Protein AF-A0A957JEK6-F1 (afdb_monomer)

Foldseek 3Di:
DDDDDDDDDDDDDDDDDDDDPDDPPPVVVCVVVVWDDQPPDTDDPPPPDDPPPADAQAFPVCLVVDAQPVPRHHDWDWDAPDDDVRHGQWTWTADPPPRDIFTRHRSRTRRDDPDPVCVVLLVVLVVQLVVCVVVVNQDADPPRCLQCPLPDPDPPSVVVSVVLSVVCVVVVDQLDEEEEAEQCKLVSSQLVSVSNNYNYDYDHSHCDCRIGPVNVSVHD

Radius of gyration: 22.38 Å; Cα contacts (8 Å, |Δi|>4): 295; chains: 1; bounding box: 68×55×61 Å

Sequence (220 aa):
MTISITSSLSAPYAQNTIGLRENGWMIDKAARAGYLYAGNRPVNLTGTGRSRRKFCPMRESLLSFLQCPSCRRPDLTMTATEQRADQVWQGNLRCPHCQAHYPIENGIPLLYVDDENWQPKAVEAAGWVTLHQQKGIYDPNENSIDFAIPYVAEAPWDSISPAFDHALELLDLTGAERVLDLGAGRTWAAKQFALRGCEAVALDIVPDLNVGLGRGYAMM

pLDDT: mean 76.19, std 25.87, range [23.39, 98.06]

Secondary structure (DSSP, 8-state):
---------------------SSTHHHHHHHHTT----TTS---TT-TTS-------B-GGGGGG---TTT--S--EEEEEEEETTEEEEEEEE-TTT--EEEEETTEE-----STTTHHHHHHHHHHHHHHHHTT-SSPPSS-GGGTTTS-SSTTHHHHHHHHHHHHHHHT--S--EEEEET-TT-HHHHHHHHTT-EEEEE-S---SSSGGGGGG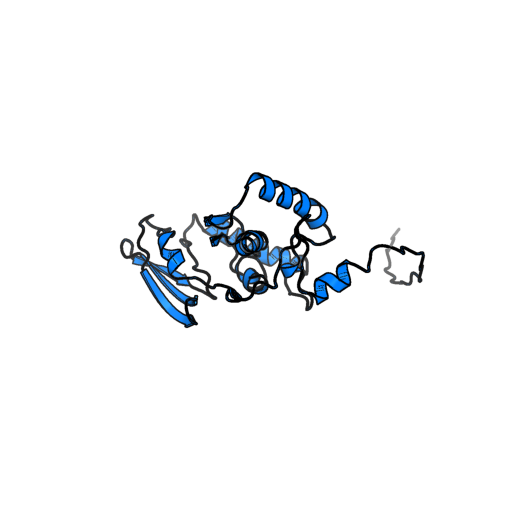GT-

Structure (mmCIF, N/CA/C/O backbone):
data_AF-A0A957JEK6-F1
#
_entry.id   AF-A0A957JEK6-F1
#
loop_
_atom_site.group_PDB
_atom_site.id
_atom_site.type_symbol
_atom_site.label_atom_id
_atom_site.label_alt_id
_atom_site.label_comp_id
_atom_site.label_asym_id
_atom_site.label_entity_id
_atom_site.label_seq_id
_atom_site.pdbx_PDB_ins_code
_atom_site.Cartn_x
_atom_site.Cartn_y
_atom_site.Cartn_z
_atom_site.occupancy
_atom_site.B_iso_or_equiv
_atom_site.auth_seq_id
_atom_site.auth_comp_id
_atom_site.auth_asym_id
_atom_site.auth_atom_id
_atom_site.pdbx_PDB_model_num
ATOM 1 N N . MET A 1 1 ? 50.014 34.735 -4.949 1.00 39.28 1 MET A N 1
ATOM 2 C CA . MET A 1 1 ? 49.891 34.201 -6.319 1.00 39.28 1 MET A CA 1
ATOM 3 C C . MET A 1 1 ? 48.534 33.525 -6.376 1.00 39.28 1 MET A C 1
ATOM 5 O O . MET A 1 1 ? 48.352 32.478 -5.773 1.00 39.28 1 MET A O 1
ATOM 9 N N . THR A 1 2 ? 47.552 34.243 -6.908 1.00 28.25 2 THR A N 1
ATOM 10 C CA . THR A 1 2 ? 46.124 33.912 -6.847 1.00 28.25 2 THR A CA 1
ATOM 11 C C . THR A 1 2 ? 45.754 33.230 -8.155 1.00 28.25 2 THR A C 1
ATOM 13 O O . THR A 1 2 ? 46.050 33.786 -9.210 1.00 28.25 2 THR A O 1
ATOM 16 N N . ILE A 1 3 ? 45.143 32.047 -8.105 1.00 28.14 3 ILE A N 1
ATOM 17 C CA . ILE A 1 3 ? 44.594 31.392 -9.297 1.00 28.14 3 ILE A CA 1
ATOM 18 C C . ILE A 1 3 ? 43.083 31.290 -9.109 1.00 28.14 3 ILE A C 1
ATOM 20 O O . ILE A 1 3 ? 42.588 30.525 -8.286 1.00 28.14 3 ILE A O 1
ATOM 24 N N . SER A 1 4 ? 42.383 32.130 -9.865 1.00 23.39 4 SER A N 1
ATOM 25 C CA . SER A 1 4 ? 40.940 32.112 -10.076 1.00 23.39 4 SER A CA 1
ATOM 26 C C . SER A 1 4 ? 40.589 31.013 -11.079 1.00 23.39 4 SER A C 1
ATOM 28 O O . SER A 1 4 ? 41.267 30.882 -12.096 1.00 23.39 4 SER A O 1
ATOM 30 N N . ILE A 1 5 ? 39.513 30.264 -10.836 1.00 28.34 5 ILE A N 1
ATOM 31 C CA . ILE A 1 5 ? 38.921 29.367 -11.836 1.00 28.34 5 ILE A CA 1
ATOM 32 C C . ILE A 1 5 ? 37.644 30.039 -12.336 1.00 28.34 5 ILE A C 1
ATOM 34 O O . ILE A 1 5 ? 36.682 30.203 -11.588 1.00 28.34 5 ILE A O 1
ATOM 38 N N . THR A 1 6 ? 37.662 30.475 -13.592 1.00 28.20 6 THR A N 1
ATOM 39 C CA . THR A 1 6 ? 36.509 31.019 -14.309 1.00 28.20 6 THR A CA 1
ATOM 40 C C . THR A 1 6 ? 35.742 29.901 -15.009 1.00 28.20 6 THR A C 1
ATOM 42 O O . THR A 1 6 ? 36.313 29.048 -15.685 1.00 28.20 6 THR A O 1
ATOM 45 N N . SER A 1 7 ? 34.421 29.933 -14.858 1.00 33.19 7 SER A N 1
ATOM 46 C CA . SER A 1 7 ? 33.452 29.150 -15.619 1.00 33.19 7 SER A CA 1
ATOM 47 C C . SER A 1 7 ? 33.408 29.593 -17.083 1.00 33.19 7 SER A C 1
ATOM 49 O O . SER A 1 7 ? 33.356 30.794 -17.350 1.00 33.19 7 SER A O 1
ATOM 51 N N . SER A 1 8 ? 33.285 28.654 -18.021 1.00 28.14 8 SER A N 1
ATOM 52 C CA . SER A 1 8 ? 32.630 28.938 -19.303 1.00 28.14 8 SER A CA 1
ATOM 53 C C . SER A 1 8 ? 31.967 27.683 -19.868 1.00 28.14 8 SER A C 1
ATOM 55 O O . SER A 1 8 ? 32.588 26.639 -20.043 1.00 28.14 8 SER A O 1
ATOM 57 N N . LEU A 1 9 ? 30.661 27.812 -20.095 1.00 31.19 9 LEU A N 1
ATOM 58 C CA . LEU A 1 9 ? 29.822 26.933 -20.896 1.00 31.19 9 LEU A CA 1
ATOM 59 C C . LEU A 1 9 ? 30.261 26.999 -22.363 1.00 31.19 9 LEU A C 1
ATOM 61 O O . LEU A 1 9 ? 30.423 28.091 -22.901 1.00 31.19 9 LEU A O 1
ATOM 65 N N . SER A 1 10 ? 30.357 25.849 -23.026 1.00 29.80 10 SER A N 1
ATOM 66 C CA . SER A 1 10 ? 29.989 25.709 -24.442 1.00 29.80 10 SER A CA 1
ATOM 67 C C . SER A 1 10 ? 29.878 24.229 -24.826 1.00 29.80 10 SER A C 1
ATOM 69 O O . SER A 1 10 ? 30.861 23.500 -24.892 1.00 29.80 10 SER A O 1
ATOM 71 N N . ALA A 1 11 ? 28.646 23.787 -25.083 1.00 29.98 11 ALA A N 1
ATOM 72 C CA . ALA A 1 11 ? 28.371 22.742 -26.071 1.00 29.98 11 ALA A CA 1
ATOM 73 C C . ALA A 1 11 ? 28.543 23.384 -27.471 1.00 29.98 11 ALA A C 1
ATOM 75 O O . ALA A 1 11 ? 28.345 24.599 -27.576 1.00 29.98 11 ALA A O 1
ATOM 76 N N . PRO A 1 12 ? 28.912 22.647 -28.539 1.00 31.50 12 PRO A N 1
ATOM 77 C CA . PRO A 1 12 ? 28.051 21.589 -29.078 1.00 31.50 12 PRO A CA 1
ATOM 78 C C . PRO A 1 12 ? 28.830 20.354 -29.566 1.00 31.50 12 PRO A C 1
ATOM 80 O O . PRO A 1 12 ? 29.866 20.488 -30.213 1.00 31.50 12 PRO A O 1
ATOM 83 N N . TYR A 1 13 ? 28.314 19.141 -29.333 1.00 25.17 13 TYR A N 1
ATOM 84 C CA . TYR A 1 13 ? 28.805 17.970 -30.066 1.00 25.17 13 TYR A CA 1
ATOM 85 C C . TYR A 1 13 ? 27.779 17.488 -31.079 1.00 25.17 13 TYR A C 1
ATOM 87 O O . TYR A 1 13 ? 26.592 17.330 -30.795 1.00 25.17 13 TYR A O 1
ATOM 95 N N . ALA A 1 14 ? 28.299 17.353 -32.289 1.00 28.95 14 ALA A N 1
ATOM 96 C CA . ALA A 1 14 ? 27.608 17.110 -33.522 1.00 28.95 14 ALA A CA 1
ATOM 97 C C . ALA A 1 14 ? 27.136 15.661 -33.657 1.00 28.95 14 ALA A C 1
ATOM 99 O O . ALA A 1 14 ? 27.614 14.730 -33.010 1.00 28.95 14 ALA A O 1
ATOM 100 N N . GLN A 1 15 ? 26.187 15.538 -34.574 1.00 31.75 15 GLN A N 1
ATOM 101 C CA . GLN A 1 15 ? 25.635 14.335 -35.165 1.00 31.75 15 GLN A CA 1
ATOM 102 C C . GLN A 1 15 ? 26.720 13.305 -35.509 1.00 31.75 15 GLN A C 1
ATOM 104 O O . GLN A 1 15 ? 27.665 13.615 -36.227 1.00 31.75 15 GLN A O 1
ATOM 109 N N . ASN A 1 16 ? 26.519 12.062 -35.073 1.00 28.73 16 ASN A N 1
ATOM 110 C CA . ASN A 1 16 ? 27.108 10.891 -35.712 1.00 28.73 16 ASN A CA 1
ATOM 111 C C . ASN A 1 16 ? 26.066 9.771 -35.764 1.00 28.73 16 ASN A C 1
ATOM 113 O O . ASN A 1 16 ? 25.891 8.981 -34.841 1.00 28.73 16 ASN A O 1
ATOM 117 N N . THR A 1 17 ? 25.355 9.734 -36.886 1.00 31.34 17 THR A N 1
ATOM 118 C CA . THR A 1 17 ? 24.655 8.561 -37.403 1.00 31.34 17 THR A CA 1
ATOM 119 C C . THR A 1 17 ? 25.680 7.535 -37.877 1.00 31.34 17 THR A C 1
ATOM 121 O O . THR A 1 17 ? 26.276 7.710 -38.937 1.00 31.34 17 THR A O 1
ATOM 124 N N . ILE A 1 18 ? 25.845 6.446 -37.126 1.00 28.39 18 ILE A N 1
ATOM 125 C CA . ILE A 1 18 ? 26.404 5.181 -37.619 1.00 28.39 18 ILE A CA 1
ATOM 126 C C . ILE A 1 18 ? 25.475 4.062 -37.146 1.00 28.39 18 ILE A C 1
ATOM 128 O O . ILE A 1 18 ? 25.006 4.052 -36.011 1.00 28.39 18 ILE A O 1
ATOM 132 N N . GLY A 1 19 ? 25.115 3.202 -38.093 1.00 32.97 19 GLY A N 1
ATOM 133 C CA . GLY A 1 19 ? 23.927 2.369 -38.051 1.00 32.97 19 GLY A CA 1
ATOM 134 C C . GLY A 1 19 ? 23.956 1.227 -37.044 1.00 32.97 19 GLY A C 1
ATOM 135 O O . GLY A 1 19 ? 24.917 0.474 -36.949 1.00 32.97 19 GLY A O 1
ATOM 136 N N . LEU A 1 20 ? 22.798 1.030 -36.422 1.00 27.98 20 LEU A N 1
ATOM 137 C CA . LEU A 1 20 ? 22.311 -0.272 -35.996 1.00 27.98 20 LEU A CA 1
ATOM 138 C C . LEU A 1 20 ? 20.974 -0.488 -36.704 1.00 27.98 20 LEU A C 1
ATOM 140 O O . LEU A 1 20 ? 19.914 -0.045 -36.262 1.00 27.98 20 LEU A O 1
ATOM 144 N N . ARG A 1 21 ? 21.052 -1.098 -37.889 1.00 30.75 21 ARG A N 1
ATOM 145 C CA . ARG A 1 21 ? 19.906 -1.784 -38.480 1.00 30.75 21 ARG A CA 1
ATOM 146 C C . ARG A 1 21 ? 19.754 -3.132 -37.781 1.00 30.75 21 ARG A C 1
ATOM 148 O O . ARG A 1 21 ? 20.743 -3.726 -37.374 1.00 30.75 21 ARG A O 1
ATOM 155 N N . GLU A 1 22 ? 18.499 -3.575 -37.753 1.00 34.38 22 GLU A N 1
ATOM 156 C CA . GLU A 1 22 ? 18.032 -4.915 -37.376 1.00 34.38 22 GLU A CA 1
ATOM 157 C C . GLU A 1 22 ? 17.892 -5.134 -35.865 1.00 34.38 22 GLU A C 1
ATOM 159 O O . GLU A 1 22 ? 18.772 -5.673 -35.215 1.00 34.38 22 GLU A O 1
ATOM 164 N N . ASN A 1 23 ? 16.764 -4.640 -35.320 1.00 33.00 23 ASN A N 1
ATOM 165 C CA . ASN A 1 23 ? 15.894 -5.308 -34.321 1.00 33.00 23 ASN A CA 1
ATOM 166 C C . ASN A 1 23 ? 14.779 -4.383 -33.768 1.00 33.00 23 ASN A C 1
ATOM 168 O O . ASN A 1 23 ? 13.882 -4.834 -33.061 1.00 33.00 23 ASN A O 1
ATOM 172 N N . GLY A 1 24 ? 14.744 -3.104 -34.164 1.00 31.50 24 GLY A N 1
ATOM 173 C CA . GLY A 1 24 ? 13.747 -2.123 -33.697 1.00 31.50 24 GLY A CA 1
ATOM 174 C C . GLY A 1 24 ? 12.307 -2.276 -34.218 1.00 31.50 24 GLY A C 1
ATOM 175 O O . GLY A 1 24 ? 11.443 -1.503 -33.824 1.00 31.50 24 GLY A O 1
ATOM 176 N N . TRP A 1 25 ? 12.007 -3.249 -35.086 1.00 27.45 25 TRP A N 1
ATOM 177 C CA . TRP A 1 25 ? 10.665 -3.399 -35.682 1.00 27.45 25 TRP A CA 1
ATOM 178 C C . TRP A 1 25 ? 9.694 -4.285 -34.882 1.00 27.45 25 TRP A C 1
ATOM 180 O O . TRP A 1 25 ? 8.491 -4.250 -35.146 1.00 27.45 25 TRP A O 1
ATOM 190 N N . MET A 1 26 ? 10.171 -5.069 -33.904 1.00 30.23 26 MET A N 1
ATOM 191 C CA . MET A 1 26 ? 9.296 -5.946 -33.103 1.00 30.23 26 MET A CA 1
ATOM 192 C C . MET A 1 26 ? 8.772 -5.301 -31.815 1.00 30.23 26 MET A C 1
ATOM 194 O O . MET A 1 26 ? 7.680 -5.649 -31.368 1.00 30.23 26 MET A O 1
ATOM 198 N N . ILE A 1 27 ? 9.493 -4.329 -31.252 1.00 39.66 27 ILE A N 1
ATOM 199 C CA . ILE A 1 27 ? 9.096 -3.653 -30.005 1.00 39.66 27 ILE A CA 1
ATOM 200 C C . ILE A 1 27 ? 7.955 -2.657 -30.281 1.00 39.66 27 ILE A C 1
ATOM 202 O O . ILE A 1 27 ? 6.966 -2.610 -29.551 1.00 39.66 27 ILE A O 1
ATOM 206 N N . ASP A 1 28 ? 8.025 -1.946 -31.410 1.00 34.34 28 ASP A N 1
ATOM 207 C CA . ASP A 1 28 ? 7.072 -0.885 -31.765 1.00 34.34 28 ASP A CA 1
ATOM 208 C C . ASP A 1 28 ? 5.686 -1.429 -32.189 1.00 34.34 28 ASP A C 1
ATOM 210 O O . ASP A 1 28 ? 4.640 -0.816 -31.959 1.00 34.34 28 ASP A O 1
ATOM 214 N N . LYS A 1 29 ? 5.637 -2.653 -32.739 1.00 31.67 29 LYS A N 1
ATOM 215 C CA . LYS A 1 29 ? 4.367 -3.344 -33.032 1.00 31.67 29 LYS A CA 1
ATOM 216 C C . LYS A 1 29 ? 3.715 -3.954 -31.788 1.00 31.67 29 LYS A C 1
ATOM 218 O O . LYS A 1 29 ? 2.489 -3.956 -31.711 1.00 31.67 29 LYS A O 1
ATOM 223 N N . ALA A 1 30 ? 4.498 -4.448 -30.827 1.00 37.12 30 ALA A N 1
ATOM 224 C CA . ALA A 1 30 ? 3.974 -5.061 -29.605 1.00 37.12 30 ALA A CA 1
ATOM 225 C C . ALA A 1 30 ? 3.356 -4.019 -28.657 1.00 37.12 30 ALA A C 1
ATOM 227 O O . ALA A 1 30 ? 2.252 -4.233 -28.155 1.00 37.12 30 ALA A O 1
ATOM 228 N N . ALA A 1 31 ? 3.982 -2.844 -28.527 1.00 36.59 31 ALA A N 1
ATOM 229 C CA . ALA A 1 31 ? 3.421 -1.719 -27.778 1.00 36.59 31 ALA A CA 1
ATOM 230 C C . ALA A 1 31 ? 2.076 -1.241 -28.365 1.00 36.59 31 ALA A C 1
ATOM 232 O O . ALA A 1 31 ? 1.121 -1.003 -27.627 1.00 36.59 31 ALA A O 1
ATOM 233 N N . ARG A 1 32 ? 1.952 -1.187 -29.701 1.00 35.41 32 ARG A N 1
ATOM 234 C CA . ARG A 1 32 ? 0.692 -0.843 -30.394 1.00 35.41 32 ARG A CA 1
ATOM 235 C C . ARG A 1 32 ? -0.377 -1.939 -30.344 1.00 35.41 32 ARG A C 1
ATOM 237 O O . ARG A 1 32 ? -1.555 -1.632 -30.503 1.00 35.41 32 ARG A O 1
ATOM 244 N N . ALA A 1 33 ? 0.015 -3.191 -30.124 1.00 35.75 33 ALA A N 1
ATOM 245 C CA . ALA A 1 33 ? -0.886 -4.339 -30.023 1.00 35.75 33 ALA A CA 1
ATOM 246 C C . ALA A 1 33 ? -1.271 -4.694 -28.574 1.00 35.75 33 ALA A C 1
ATOM 248 O O . ALA A 1 33 ? -2.009 -5.654 -28.366 1.00 35.75 33 ALA A O 1
ATOM 249 N N . GLY A 1 34 ? -0.792 -3.938 -27.579 1.00 30.55 34 GLY A N 1
ATOM 250 C CA . GLY A 1 34 ? -1.064 -4.218 -26.171 1.00 30.55 34 GLY A CA 1
ATOM 251 C C . GLY A 1 34 ? -0.359 -5.477 -25.668 1.00 30.55 34 GLY A C 1
ATOM 252 O O . GLY A 1 34 ? -0.967 -6.260 -24.957 1.00 30.55 34 GLY A O 1
ATOM 253 N N . TYR A 1 35 ? 0.902 -5.697 -26.036 1.00 34.75 35 TYR A N 1
ATOM 254 C CA . TYR A 1 35 ? 1.743 -6.748 -25.460 1.00 34.75 35 TYR A CA 1
ATOM 255 C C . TYR A 1 35 ? 2.992 -6.105 -24.849 1.00 34.75 35 TYR A C 1
ATOM 257 O O . TYR A 1 35 ? 3.820 -5.550 -25.569 1.00 34.75 35 TYR A O 1
ATOM 265 N N . LEU A 1 36 ? 3.138 -6.192 -23.524 1.00 36.84 36 LEU A N 1
ATOM 266 C CA . LEU A 1 36 ? 4.423 -5.992 -22.851 1.00 36.84 36 LEU A CA 1
ATOM 267 C C . LEU A 1 36 ? 5.092 -7.363 -22.715 1.00 36.84 36 LEU A C 1
ATOM 269 O O . LEU A 1 36 ? 4.468 -8.320 -22.252 1.00 36.84 36 LEU A O 1
ATOM 273 N N . TYR A 1 37 ? 6.343 -7.468 -23.161 1.00 33.22 37 TYR A N 1
ATOM 274 C CA . TYR A 1 37 ? 7.141 -8.681 -23.016 1.00 33.22 37 TYR A CA 1
ATOM 275 C C . TYR A 1 37 ? 7.627 -8.793 -21.568 1.00 33.22 37 TYR A C 1
ATOM 277 O O . TYR A 1 37 ? 8.496 -8.037 -21.148 1.00 33.22 37 TYR A O 1
ATOM 285 N N . ALA A 1 38 ? 7.063 -9.742 -20.824 1.00 35.00 38 ALA A N 1
ATOM 286 C CA . ALA A 1 38 ? 7.618 -10.245 -19.573 1.00 35.00 38 ALA A CA 1
ATOM 287 C C . ALA A 1 38 ? 8.166 -11.652 -19.854 1.00 35.00 38 ALA A C 1
ATOM 289 O O . ALA A 1 38 ? 7.402 -12.615 -19.918 1.00 35.00 38 ALA A O 1
ATOM 290 N N . GLY A 1 39 ? 9.473 -11.765 -20.104 1.00 37.19 39 GLY A N 1
ATOM 291 C CA . GLY A 1 39 ? 10.117 -13.041 -20.428 1.00 37.19 39 GLY A CA 1
ATOM 292 C C . GLY A 1 39 ? 9.622 -13.707 -21.725 1.00 37.19 39 GLY A C 1
ATOM 293 O O . GLY A 1 39 ? 8.792 -13.181 -22.467 1.00 37.19 39 GLY A O 1
ATOM 294 N N . ASN A 1 40 ? 10.154 -14.897 -22.019 1.00 34.56 40 ASN A N 1
ATOM 295 C CA . ASN A 1 40 ? 9.945 -15.667 -23.260 1.00 34.56 40 ASN A CA 1
ATOM 296 C C . ASN A 1 40 ? 8.507 -16.206 -23.481 1.00 34.56 40 ASN A C 1
ATOM 298 O O . ASN A 1 40 ? 8.315 -17.193 -24.196 1.00 34.56 40 ASN A O 1
ATOM 302 N N . ARG A 1 41 ? 7.471 -15.595 -22.895 1.00 31.70 41 ARG A N 1
ATOM 303 C CA . ARG A 1 41 ? 6.068 -15.953 -23.148 1.00 31.70 41 ARG A CA 1
ATOM 304 C C . ARG A 1 41 ? 5.227 -14.696 -23.402 1.00 31.70 41 ARG A C 1
ATOM 306 O O . ARG A 1 41 ? 5.125 -13.852 -22.516 1.00 31.70 41 ARG A O 1
ATOM 313 N N . PRO A 1 42 ? 4.579 -14.562 -24.574 1.00 31.86 42 PRO A N 1
ATOM 314 C CA . PRO A 1 42 ? 3.645 -13.469 -24.811 1.00 31.86 42 PRO A CA 1
ATOM 315 C C . PRO A 1 42 ? 2.437 -13.612 -23.877 1.00 31.86 42 PRO A C 1
ATOM 317 O O . PRO A 1 42 ? 1.666 -14.569 -23.978 1.00 31.86 42 PRO A O 1
ATOM 320 N N . VAL A 1 43 ? 2.256 -12.656 -22.965 1.00 40.38 43 VAL A N 1
ATOM 321 C CA . VAL A 1 43 ? 1.047 -12.568 -22.138 1.00 40.38 43 VAL A CA 1
ATOM 322 C C . VAL A 1 43 ? -0.079 -12.028 -23.015 1.00 40.38 43 VAL A C 1
ATOM 324 O O . VAL A 1 43 ? -0.032 -10.894 -23.485 1.00 40.38 43 VAL A O 1
ATOM 327 N N . ASN A 1 44 ? -1.084 -12.860 -23.288 1.00 31.72 44 ASN A N 1
ATOM 328 C CA . ASN A 1 44 ? -2.192 -12.503 -24.163 1.00 31.72 44 ASN A CA 1
ATOM 329 C C . ASN A 1 44 ? -3.193 -11.570 -23.462 1.00 31.72 44 ASN A C 1
ATOM 331 O O . ASN A 1 44 ? -4.054 -12.027 -22.715 1.00 31.72 44 ASN A O 1
ATOM 335 N N . LEU A 1 45 ? -3.107 -10.263 -23.736 1.00 41.97 45 LEU A N 1
ATOM 336 C CA . LEU A 1 45 ? -4.035 -9.253 -23.205 1.00 41.97 45 LEU A CA 1
ATOM 337 C C . LEU A 1 45 ? -5.400 -9.217 -23.930 1.00 41.97 45 LEU A C 1
ATOM 339 O O . LEU A 1 45 ? -6.265 -8.422 -23.567 1.00 41.97 45 LEU A O 1
ATOM 343 N N . THR A 1 46 ? -5.640 -10.089 -24.919 1.00 32.97 46 THR A N 1
ATOM 344 C CA . THR A 1 46 ? -6.898 -10.122 -25.701 1.00 32.97 46 THR A CA 1
ATOM 345 C C . THR A 1 46 ? -7.971 -11.071 -25.151 1.00 32.97 46 THR A C 1
ATOM 347 O O . THR A 1 46 ? -8.972 -11.330 -25.816 1.00 32.97 46 THR A O 1
ATOM 350 N N . GLY A 1 47 ? -7.812 -11.567 -23.918 1.00 36.72 47 GLY A N 1
ATOM 351 C CA . GLY A 1 47 ? -8.816 -12.392 -23.244 1.00 36.72 47 GLY A CA 1
ATOM 352 C C . GLY A 1 47 ? -10.144 -11.654 -23.045 1.00 36.72 47 GLY A C 1
ATOM 353 O O . GLY A 1 47 ? -10.322 -10.891 -22.096 1.00 36.72 47 GLY A O 1
ATOM 354 N N . THR A 1 48 ? -11.100 -11.908 -23.935 1.00 37.84 48 THR A N 1
ATOM 355 C CA . THR A 1 48 ? -12.493 -11.472 -23.836 1.00 37.84 48 THR A CA 1
ATOM 356 C C . THR A 1 48 ? -13.130 -12.062 -22.574 1.00 37.84 48 THR A C 1
ATOM 358 O O . THR A 1 48 ? -13.464 -13.244 -22.551 1.00 37.84 48 THR A O 1
ATOM 361 N N . GLY A 1 49 ? -13.294 -11.260 -21.515 1.00 36.94 49 GLY A N 1
ATOM 362 C CA . GLY A 1 49 ? -14.176 -11.610 -20.391 1.00 36.94 49 GLY A CA 1
ATOM 363 C C . GLY A 1 49 ? -13.647 -11.430 -18.966 1.00 36.94 49 GLY A C 1
ATOM 364 O O . GLY A 1 49 ? -14.379 -11.746 -18.032 1.00 36.94 49 GLY A O 1
ATOM 365 N N . ARG A 1 50 ? -12.441 -10.895 -18.735 1.00 40.72 50 ARG A N 1
ATOM 366 C CA . ARG A 1 50 ? -12.042 -10.454 -17.385 1.00 40.72 50 ARG A CA 1
ATOM 367 C C . ARG A 1 50 ? -12.005 -8.936 -17.331 1.00 40.72 50 ARG A C 1
ATOM 369 O O . ARG A 1 50 ? -11.255 -8.303 -18.065 1.00 40.72 50 ARG A O 1
ATOM 376 N N . SER A 1 51 ? -12.873 -8.385 -16.475 1.00 41.75 51 SER A N 1
ATOM 377 C CA . SER A 1 51 ? -12.891 -6.987 -16.041 1.00 41.75 51 SER A CA 1
ATOM 378 C C . SER A 1 51 ? -11.473 -6.424 -16.042 1.00 41.75 51 SER A C 1
ATOM 380 O O . SER A 1 51 ? -10.598 -6.999 -15.392 1.00 41.75 51 SER A O 1
ATOM 382 N N . ARG A 1 52 ? -11.251 -5.332 -16.787 1.00 40.38 52 ARG A N 1
ATOM 383 C CA . ARG A 1 52 ? -10.066 -4.486 -16.627 1.00 40.38 52 ARG A CA 1
ATOM 384 C C . ARG A 1 52 ? -10.046 -4.095 -15.152 1.00 40.38 52 ARG A C 1
ATOM 386 O O . ARG A 1 52 ? -10.776 -3.180 -14.772 1.00 40.38 52 ARG A O 1
ATOM 393 N N . ARG A 1 53 ? -9.318 -4.840 -14.315 1.00 45.31 53 ARG A N 1
ATOM 394 C CA . ARG A 1 53 ? -9.185 -4.532 -12.892 1.00 45.31 53 ARG A CA 1
ATOM 395 C C . ARG A 1 53 ? -8.360 -3.256 -12.832 1.00 45.31 53 ARG A C 1
ATOM 397 O O . ARG A 1 53 ? -7.144 -3.302 -12.887 1.00 45.31 53 ARG A O 1
ATOM 404 N N . LYS A 1 54 ? -9.079 -2.134 -12.873 1.00 46.03 54 LYS A N 1
ATOM 405 C CA . LYS A 1 54 ? -8.597 -0.809 -12.513 1.00 46.03 54 LYS A CA 1
ATOM 406 C C . LYS A 1 54 ? -8.074 -0.901 -11.083 1.00 46.03 54 LYS A C 1
ATOM 408 O O . LYS A 1 54 ? -8.703 -1.603 -10.284 1.00 46.03 54 LYS A O 1
ATOM 413 N N . PHE A 1 55 ? -6.979 -0.197 -10.812 1.00 52.44 55 PHE A N 1
ATOM 414 C CA . PHE A 1 55 ? -6.416 0.120 -9.504 1.00 52.44 55 PHE A CA 1
ATOM 415 C C . PHE A 1 55 ? -7.373 -0.152 -8.352 1.00 52.44 55 PHE A C 1
ATOM 417 O O . PHE A 1 55 ? -8.510 0.317 -8.380 1.00 52.44 55 PHE A O 1
ATOM 424 N N . CYS A 1 56 ? -6.921 -0.885 -7.341 1.00 53.50 56 CYS A N 1
ATOM 425 C CA . CYS A 1 56 ? -7.713 -1.193 -6.162 1.00 53.50 56 CYS A CA 1
ATOM 426 C C . CYS A 1 56 ? -7.155 -0.422 -4.958 1.00 53.50 56 CYS A C 1
ATOM 428 O O . CYS A 1 56 ? -6.227 -0.913 -4.322 1.00 53.50 56 CYS A O 1
ATOM 430 N N . PRO A 1 57 ? -7.732 0.749 -4.622 1.00 72.44 57 PRO A N 1
ATOM 431 C CA . PRO A 1 57 ? -7.702 1.309 -3.273 1.00 72.44 57 PRO A CA 1
ATOM 432 C C . PRO A 1 57 ? -8.029 0.232 -2.243 1.00 72.44 57 PRO A C 1
ATOM 434 O O . PRO A 1 57 ? -8.518 -0.845 -2.606 1.00 72.44 57 PRO A O 1
ATOM 437 N N . MET A 1 58 ? -7.818 0.539 -0.963 1.00 85.31 58 MET A N 1
ATOM 438 C CA . MET A 1 58 ? -8.162 -0.356 0.138 1.00 85.31 58 MET A CA 1
ATOM 439 C C . MET A 1 58 ? -9.507 -1.051 -0.114 1.00 85.31 58 MET A C 1
ATOM 441 O O . MET A 1 58 ? -10.553 -0.420 -0.269 1.00 85.31 58 MET A O 1
ATOM 445 N N . ARG A 1 59 ? -9.444 -2.378 -0.224 1.00 88.56 59 ARG A N 1
ATOM 446 C CA . ARG A 1 59 ? -10.610 -3.246 -0.356 1.00 88.56 59 ARG A CA 1
ATOM 447 C C . ARG A 1 59 ? -11.000 -3.728 1.025 1.00 88.56 59 ARG A C 1
ATOM 449 O O . ARG A 1 59 ? -10.130 -4.053 1.830 1.00 88.56 59 ARG A O 1
ATOM 456 N N . GLU A 1 60 ? -12.293 -3.903 1.258 1.00 88.50 60 GLU A N 1
ATOM 457 C CA . GLU A 1 60 ? -12.793 -4.480 2.511 1.00 88.50 60 GLU A CA 1
ATOM 458 C C . GLU A 1 60 ? -12.212 -5.873 2.796 1.00 88.50 60 GLU A C 1
ATOM 460 O O . GLU A 1 60 ? -11.970 -6.215 3.953 1.00 88.50 60 GLU A O 1
ATOM 465 N N . SER A 1 61 ? -11.893 -6.652 1.754 1.00 90.50 61 SER A N 1
ATOM 466 C CA . SER A 1 61 ? -11.243 -7.960 1.903 1.00 90.50 61 SER A CA 1
ATOM 467 C C . SER A 1 61 ? -9.888 -7.883 2.616 1.00 90.50 61 SER A C 1
ATOM 469 O O . SER A 1 61 ? -9.500 -8.855 3.270 1.00 90.50 61 SER A O 1
ATOM 471 N N . LEU A 1 62 ? -9.203 -6.729 2.576 1.00 92.00 62 LEU A N 1
ATOM 472 C CA . LEU A 1 62 ? -7.936 -6.519 3.277 1.00 92.00 62 LEU A CA 1
ATOM 473 C C . LEU A 1 62 ? -8.086 -6.698 4.795 1.00 92.00 62 LEU A C 1
ATOM 475 O O . LEU A 1 62 ? -7.164 -7.190 5.438 1.00 92.00 62 LEU A O 1
ATOM 479 N N . LEU A 1 63 ? -9.249 -6.359 5.369 1.00 92.94 63 LEU A N 1
ATOM 480 C CA . LEU A 1 63 ? -9.499 -6.447 6.814 1.00 92.94 63 LEU A CA 1
ATOM 481 C C . LEU A 1 63 ? -9.260 -7.852 7.374 1.00 92.94 63 LEU A C 1
ATOM 483 O O . LEU A 1 63 ? -8.827 -7.986 8.514 1.00 92.94 63 LEU A O 1
ATOM 487 N N . SER A 1 64 ? -9.478 -8.887 6.557 1.00 92.81 64 SER A N 1
ATOM 488 C CA . SER A 1 64 ? -9.251 -10.284 6.944 1.00 92.81 64 SER A CA 1
ATOM 489 C C . SER A 1 64 ? -7.778 -10.621 7.220 1.00 92.81 64 SER A C 1
ATOM 491 O O . SER A 1 64 ? -7.494 -11.631 7.862 1.00 92.81 64 SER A O 1
ATOM 493 N N . PHE A 1 65 ? -6.843 -9.774 6.775 1.00 92.31 65 PHE A N 1
ATOM 494 C CA . PHE A 1 65 ? -5.405 -9.930 7.003 1.00 92.31 65 PHE A CA 1
ATOM 495 C C . PHE A 1 65 ? -4.870 -9.048 8.134 1.00 92.31 65 PHE A C 1
ATOM 497 O O . PHE A 1 65 ? -3.754 -9.264 8.604 1.00 92.31 65 PHE A O 1
ATOM 504 N N . LEU A 1 66 ? -5.625 -8.030 8.551 1.00 95.06 66 LEU A N 1
ATOM 505 C CA . LEU A 1 66 ? -5.109 -6.991 9.432 1.00 95.06 66 LEU A CA 1
ATOM 506 C C . LEU A 1 66 ? -5.313 -7.329 10.909 1.00 95.06 66 LEU A C 1
ATOM 508 O O . LEU A 1 66 ? -6.349 -7.833 11.340 1.00 95.06 66 LEU A O 1
ATOM 512 N N . GLN A 1 67 ? -4.322 -6.951 11.709 1.00 96.44 67 GLN A N 1
ATOM 513 C CA . GLN A 1 67 ? -4.423 -6.874 13.161 1.00 96.44 67 GLN A CA 1
ATOM 514 C C . GLN A 1 67 ? -4.145 -5.442 13.597 1.00 96.44 67 GLN A C 1
ATOM 516 O O . GLN A 1 67 ? -3.408 -4.718 12.933 1.00 96.44 67 GLN A O 1
ATOM 521 N N . CYS A 1 68 ? -4.705 -5.039 14.733 1.00 97.38 68 CYS A N 1
ATOM 522 C CA . CYS A 1 68 ? -4.414 -3.756 15.354 1.00 97.38 68 CYS A CA 1
ATOM 523 C C . CYS A 1 68 ? -2.921 -3.663 15.726 1.00 97.38 68 CYS A C 1
ATOM 525 O O . CYS A 1 68 ? -2.482 -4.426 16.590 1.00 97.38 68 CYS A O 1
ATOM 527 N N . PRO A 1 69 ? -2.152 -2.708 15.172 1.00 95.62 69 PRO A N 1
ATOM 528 C CA . PRO A 1 69 ? -0.749 -2.508 15.541 1.00 95.62 69 PRO A CA 1
ATOM 529 C C . PRO A 1 69 ? -0.535 -2.249 17.038 1.00 95.62 69 PRO A C 1
ATOM 531 O O . PRO A 1 69 ? 0.448 -2.708 17.611 1.00 95.62 69 PRO A O 1
ATOM 534 N N . SER A 1 70 ? -1.475 -1.567 17.702 1.00 95.81 70 SER A N 1
ATOM 535 C CA . SER A 1 70 ? -1.332 -1.188 19.114 1.00 95.81 70 SER A CA 1
ATOM 536 C C . SER A 1 70 ? -1.527 -2.353 20.088 1.00 95.81 70 SER A C 1
ATOM 538 O O . SER A 1 70 ? -0.856 -2.409 21.113 1.00 95.81 70 SER A O 1
ATOM 540 N N . CYS A 1 71 ? -2.459 -3.276 19.816 1.00 96.62 71 CYS A N 1
ATOM 541 C CA . CYS A 1 71 ? -2.806 -4.349 20.763 1.00 96.62 71 CYS A CA 1
ATOM 542 C C . CYS A 1 71 ? -2.751 -5.771 20.186 1.00 96.62 71 CYS A C 1
ATOM 544 O O . CYS A 1 71 ? -2.997 -6.735 20.913 1.00 96.62 71 CYS A O 1
ATOM 546 N N . ARG A 1 72 ? -2.417 -5.916 18.898 1.00 96.12 72 ARG A N 1
ATOM 547 C CA . ARG A 1 72 ? -2.289 -7.185 18.157 1.00 96.12 72 ARG A CA 1
ATOM 548 C C . ARG A 1 72 ? -3.558 -8.040 18.120 1.00 96.12 72 ARG A C 1
ATOM 550 O O . ARG A 1 72 ? -3.498 -9.246 17.896 1.00 96.12 72 ARG A O 1
ATOM 557 N N . ARG A 1 73 ? -4.722 -7.433 18.357 1.00 97.75 73 ARG A N 1
ATOM 558 C CA . ARG A 1 73 ? -6.015 -8.106 18.194 1.00 97.75 73 ARG A CA 1
ATOM 559 C C . ARG A 1 73 ? -6.496 -8.017 16.742 1.00 97.75 73 ARG A C 1
ATOM 561 O O . ARG A 1 73 ? -6.229 -6.996 16.102 1.00 97.75 73 ARG A O 1
ATOM 568 N N . PRO A 1 74 ? -7.174 -9.059 16.231 1.00 95.69 74 PRO A N 1
ATOM 569 C CA . PRO A 1 74 ? -7.825 -9.016 14.924 1.00 95.69 74 PRO A CA 1
ATOM 570 C C . PRO A 1 74 ? -9.066 -8.099 14.960 1.00 95.69 74 PRO A C 1
ATOM 572 O O . PRO A 1 74 ? -9.259 -7.330 15.906 1.00 95.69 74 PRO A O 1
ATOM 575 N N . ASP A 1 75 ? -9.897 -8.186 13.922 1.00 94.69 75 ASP A N 1
ATOM 576 C CA . ASP A 1 75 ? -11.242 -7.599 13.871 1.00 94.69 75 ASP A CA 1
ATOM 577 C C . ASP A 1 75 ? -11.263 -6.064 13.891 1.00 94.69 75 ASP A C 1
ATOM 579 O O . ASP A 1 75 ? -12.078 -5.427 14.565 1.00 94.69 75 ASP A O 1
ATOM 583 N N . LEU A 1 76 ? -10.359 -5.441 13.125 1.00 97.31 76 LEU A N 1
ATOM 584 C CA . LEU A 1 76 ? -10.469 -4.014 12.831 1.00 97.31 76 LEU A CA 1
ATOM 585 C C . LEU A 1 76 ? -11.791 -3.736 12.103 1.00 97.31 76 LEU A C 1
ATOM 587 O O . LEU A 1 76 ? -12.092 -4.323 11.067 1.00 97.31 76 LEU A O 1
ATOM 591 N N . THR A 1 77 ? -12.567 -2.806 12.650 1.00 96.81 77 THR A N 1
ATOM 592 C CA . THR A 1 77 ? -13.811 -2.317 12.042 1.00 96.81 77 THR A CA 1
ATOM 593 C C . THR A 1 77 ? -13.515 -1.116 11.157 1.00 96.81 77 THR A C 1
ATOM 595 O O . THR A 1 77 ? -12.643 -0.319 11.492 1.00 96.81 77 THR A O 1
ATOM 598 N N . MET A 1 78 ? -14.228 -0.965 10.045 1.00 95.69 78 MET A N 1
ATOM 599 C CA . MET A 1 78 ? -14.004 0.118 9.089 1.00 95.69 78 MET A CA 1
ATOM 600 C C . MET A 1 78 ? -15.228 1.023 8.987 1.00 95.69 78 MET A C 1
ATOM 602 O O . MET A 1 78 ? -16.358 0.543 8.927 1.00 95.69 78 MET A O 1
ATOM 606 N N . THR A 1 79 ? -14.976 2.324 8.882 1.00 96.62 79 THR A N 1
ATOM 607 C CA . THR A 1 79 ? -15.961 3.322 8.466 1.00 96.62 79 THR A CA 1
ATOM 608 C C . THR A 1 79 ? -15.418 4.061 7.248 1.00 96.62 79 THR A C 1
ATOM 610 O O . THR A 1 79 ? -14.406 4.750 7.361 1.00 96.62 79 THR A O 1
ATOM 613 N N . ALA A 1 80 ? -16.074 3.933 6.095 1.00 95.75 80 ALA A N 1
ATOM 614 C CA . ALA A 1 80 ? -15.709 4.661 4.881 1.00 95.75 80 ALA A CA 1
ATOM 615 C C . ALA A 1 80 ? -16.404 6.031 4.830 1.00 95.75 80 ALA A C 1
ATOM 617 O O . ALA A 1 80 ? -17.603 6.137 5.086 1.00 95.75 80 ALA A O 1
ATOM 618 N N . THR A 1 81 ? -15.654 7.076 4.482 1.00 96.06 81 THR A N 1
ATOM 619 C CA . THR A 1 81 ? -16.176 8.421 4.184 1.00 96.06 81 THR A CA 1
ATOM 620 C C . THR A 1 81 ? -16.176 8.712 2.685 1.00 96.06 81 THR A C 1
ATOM 622 O O . THR A 1 81 ? -17.009 9.480 2.214 1.00 96.06 81 THR A O 1
ATOM 625 N N . GLU A 1 82 ? -15.307 8.045 1.920 1.00 94.00 82 GLU A N 1
ATOM 626 C CA . GLU A 1 82 ? -15.341 8.025 0.460 1.00 94.00 82 GLU A CA 1
ATOM 627 C C . GLU A 1 82 ? -15.128 6.594 -0.048 1.00 94.00 82 GLU A C 1
ATOM 629 O O . GLU A 1 82 ? -14.087 5.983 0.199 1.00 94.00 82 GLU A O 1
ATOM 634 N N . GLN A 1 83 ? -16.108 6.068 -0.788 1.00 90.50 83 GLN A N 1
ATOM 635 C CA . GLN A 1 83 ? -16.083 4.722 -1.359 1.00 90.50 83 GLN A CA 1
ATOM 636 C C . GLN A 1 83 ? -16.616 4.737 -2.793 1.00 90.50 83 GLN A C 1
ATOM 638 O O . GLN A 1 83 ? -17.586 5.426 -3.112 1.00 90.50 83 GLN A O 1
ATOM 643 N N . ARG A 1 84 ? -15.976 3.965 -3.674 1.00 86.94 84 ARG A N 1
ATOM 644 C CA . ARG A 1 84 ? -16.354 3.805 -5.082 1.00 86.94 84 ARG A CA 1
ATOM 645 C C . ARG A 1 84 ? -16.349 2.314 -5.412 1.00 86.94 84 ARG A C 1
ATOM 647 O O . ARG A 1 84 ? -15.289 1.706 -5.470 1.00 86.94 84 ARG A O 1
ATOM 654 N N . ALA A 1 85 ? -17.523 1.723 -5.635 1.00 83.56 85 ALA A N 1
ATOM 655 C CA . ALA A 1 85 ? -17.670 0.269 -5.778 1.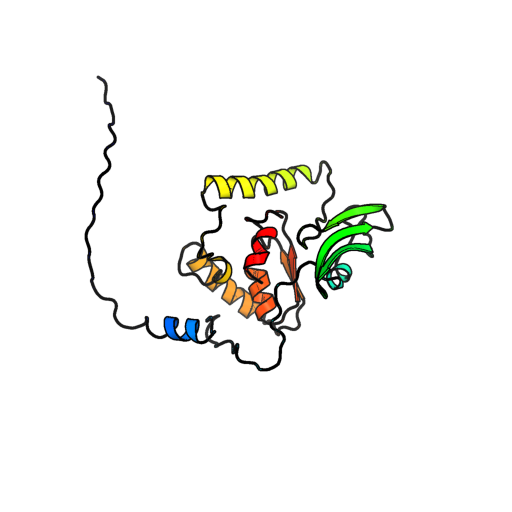00 83.56 85 ALA A CA 1
ATOM 656 C C . ALA A 1 85 ? -17.044 -0.497 -4.587 1.00 83.56 85 ALA A C 1
ATOM 658 O O . ALA A 1 85 ? -17.407 -0.237 -3.442 1.00 83.56 85 ALA A O 1
ATOM 659 N N . ASP A 1 86 ? -16.112 -1.419 -4.839 1.00 79.75 86 ASP A N 1
ATOM 660 C CA . ASP A 1 86 ? -15.414 -2.228 -3.830 1.00 79.75 86 ASP A CA 1
ATOM 661 C C . ASP A 1 86 ? -14.171 -1.538 -3.232 1.00 79.75 86 ASP A C 1
ATOM 663 O O . ASP A 1 86 ? -13.348 -2.190 -2.592 1.00 79.75 86 ASP A O 1
ATOM 667 N N . GLN A 1 87 ? -14.020 -0.230 -3.460 1.00 85.81 87 GLN A N 1
ATOM 668 C CA . GLN A 1 87 ? -12.793 0.513 -3.195 1.00 85.81 87 GLN A CA 1
ATOM 669 C C . GLN A 1 87 ? -13.016 1.664 -2.219 1.00 85.81 87 GLN A C 1
ATOM 671 O O . GLN A 1 87 ? -13.790 2.584 -2.498 1.00 85.81 87 GLN A O 1
ATOM 676 N N . VAL A 1 88 ? -12.295 1.652 -1.104 1.00 91.38 88 VAL A N 1
ATOM 677 C CA . VAL A 1 88 ? -12.356 2.681 -0.065 1.00 91.38 88 VAL A CA 1
ATOM 678 C C . VAL A 1 88 ? -11.198 3.650 -0.256 1.00 91.38 88 VAL A C 1
ATOM 680 O O . VAL A 1 88 ? -10.040 3.244 -0.279 1.00 91.38 88 VAL A O 1
ATOM 683 N N . TRP A 1 89 ? -11.519 4.933 -0.409 1.00 91.50 89 TRP A N 1
ATOM 684 C CA . TRP A 1 89 ? -10.558 6.014 -0.651 1.00 91.50 89 TRP A CA 1
ATOM 685 C C . TRP A 1 89 ? -10.282 6.835 0.602 1.00 91.50 89 TRP A C 1
ATOM 687 O O . TRP A 1 89 ? -9.149 7.237 0.840 1.00 91.50 89 TRP A O 1
ATOM 697 N N . GLN A 1 90 ? -11.313 7.085 1.400 1.00 95.06 90 GLN A N 1
ATOM 698 C CA . GLN A 1 90 ? -11.203 7.837 2.643 1.00 95.06 90 GLN A CA 1
ATOM 699 C C . GLN A 1 90 ? -12.009 7.121 3.717 1.00 95.06 90 GLN A C 1
ATOM 701 O O . GLN A 1 90 ? -13.071 6.552 3.436 1.00 95.06 90 GLN A O 1
ATOM 706 N N . GLY A 1 91 ? -11.521 7.140 4.950 1.00 95.94 91 GLY A N 1
ATOM 707 C CA . GLY A 1 91 ? -12.211 6.500 6.058 1.00 95.94 91 GLY A CA 1
ATOM 708 C C . GLY A 1 91 ? -11.340 6.334 7.289 1.00 95.94 91 GLY A C 1
ATOM 709 O O . GLY A 1 91 ? -10.315 6.989 7.451 1.00 95.94 91 GLY A O 1
ATOM 710 N N . ASN A 1 92 ? -11.760 5.438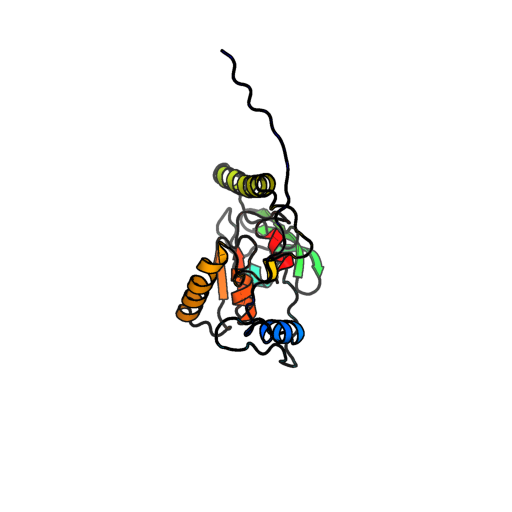 8.172 1.00 97.50 92 ASN A N 1
ATOM 711 C CA . ASN A 1 92 ? -11.031 5.117 9.384 1.00 97.50 92 ASN A CA 1
ATOM 712 C C . ASN A 1 92 ? -11.223 3.643 9.755 1.00 97.50 92 ASN A C 1
ATOM 714 O O . ASN A 1 92 ? -12.345 3.135 9.761 1.00 97.50 92 ASN A O 1
ATOM 718 N N . LEU A 1 93 ? -10.136 2.986 10.147 1.00 97.75 93 LEU A N 1
ATOM 719 C CA . LEU A 1 93 ? -10.150 1.706 10.840 1.00 97.75 93 LEU A CA 1
ATOM 720 C C . LEU A 1 93 ? -10.158 1.942 12.350 1.00 97.75 93 LEU A C 1
ATOM 722 O O . LEU A 1 93 ? -9.441 2.798 12.862 1.00 97.75 93 LEU A O 1
ATOM 726 N N . ARG A 1 94 ? -10.965 1.184 13.085 1.00 97.94 94 ARG A N 1
ATOM 727 C CA . ARG A 1 94 ? -11.050 1.236 14.545 1.00 97.94 94 ARG A CA 1
ATOM 728 C C . ARG A 1 94 ? -10.890 -0.156 15.129 1.00 97.94 94 ARG A C 1
ATOM 730 O O . ARG A 1 94 ? -11.604 -1.084 14.744 1.00 97.94 94 ARG A O 1
ATOM 737 N N . CYS A 1 95 ? -10.011 -0.282 16.117 1.00 98.06 95 CYS A N 1
ATOM 738 C CA . CYS A 1 95 ? -9.907 -1.494 16.915 1.00 98.06 95 CYS A CA 1
ATOM 739 C C . CYS A 1 95 ? -10.990 -1.513 18.008 1.00 98.06 95 CYS A C 1
ATOM 741 O O . CYS A 1 95 ? -10.990 -0.631 18.870 1.00 98.06 95 CYS A O 1
ATOM 743 N N . PRO A 1 96 ? -11.877 -2.524 18.057 1.00 97.75 96 PRO A N 1
ATOM 744 C CA . PRO A 1 96 ? -12.893 -2.614 19.105 1.00 97.75 96 PRO A CA 1
ATOM 745 C C . PRO A 1 96 ? -12.304 -2.941 20.489 1.00 97.75 96 PRO A C 1
ATOM 747 O O . PRO A 1 96 ? -12.970 -2.723 21.497 1.00 97.75 96 PRO A O 1
ATOM 750 N N . HIS A 1 97 ? -11.060 -3.429 20.561 1.00 97.88 97 HIS A N 1
ATOM 751 C CA . HIS A 1 97 ? -10.427 -3.842 21.816 1.00 97.88 97 HIS A CA 1
ATOM 752 C C . HIS A 1 97 ? -9.713 -2.701 22.541 1.00 97.88 97 HIS A C 1
ATOM 754 O O . HIS A 1 97 ? -9.977 -2.468 23.715 1.00 97.88 97 HIS A O 1
ATOM 760 N N . CYS A 1 98 ? -8.808 -1.993 21.860 1.00 97.19 98 CYS A N 1
ATOM 761 C CA . CYS A 1 98 ? -8.040 -0.897 22.461 1.00 97.19 98 CYS A CA 1
ATOM 762 C C . CYS A 1 98 ? -8.535 0.494 22.054 1.00 97.19 98 CYS A C 1
ATOM 764 O O . CYS A 1 98 ? -7.959 1.480 22.496 1.00 97.19 98 CYS A O 1
ATOM 766 N N . GLN A 1 99 ? -9.576 0.577 21.216 1.00 97.31 99 GLN A N 1
ATOM 767 C CA . GLN A 1 99 ? -10.140 1.837 20.720 1.00 97.31 99 GLN A CA 1
ATOM 768 C C . GLN A 1 99 ? -9.174 2.673 19.865 1.00 97.31 99 GLN A C 1
ATOM 770 O O . GLN A 1 99 ? -9.467 3.827 19.589 1.00 97.31 99 GLN A O 1
ATOM 775 N N . ALA A 1 100 ? -8.047 2.111 19.414 1.00 97.12 100 ALA A N 1
ATOM 776 C CA . ALA A 1 100 ? -7.150 2.800 18.492 1.00 97.12 100 ALA A CA 1
ATOM 777 C C . ALA A 1 100 ? -7.827 3.046 17.134 1.00 97.12 100 ALA A C 1
ATOM 779 O O . ALA A 1 100 ? -8.617 2.217 16.664 1.00 97.12 100 ALA A O 1
ATOM 780 N N . HIS A 1 101 ? -7.478 4.173 16.518 1.00 97.31 101 HIS A N 1
ATOM 781 C CA . HIS A 1 101 ? -7.988 4.638 15.234 1.00 97.31 101 HIS A CA 1
ATOM 782 C C . HIS A 1 101 ? -6.839 4.771 14.232 1.00 97.31 101 HIS A C 1
ATOM 784 O O . HIS A 1 101 ? -5.773 5.263 14.594 1.00 97.31 101 HIS A O 1
ATOM 790 N N . TYR A 1 102 ? -7.069 4.344 12.992 1.00 97.44 102 TYR A N 1
ATOM 791 C CA . TYR A 1 102 ? -6.104 4.410 11.898 1.00 97.44 102 TYR A CA 1
ATOM 792 C C . TYR A 1 102 ? -6.796 4.996 10.664 1.00 97.44 102 TYR A C 1
ATOM 794 O O . TYR A 1 102 ? -7.733 4.368 10.155 1.00 97.44 102 TYR A O 1
ATOM 802 N N . PRO A 1 103 ? -6.391 6.179 10.181 1.00 96.81 103 PRO A N 1
ATOM 803 C CA . PRO A 1 103 ? -7.033 6.789 9.028 1.00 96.81 103 PRO A CA 1
ATOM 804 C C . PRO A 1 103 ? -6.757 5.981 7.755 1.00 96.81 103 PRO A C 1
ATOM 806 O O . PRO A 1 103 ? -5.725 5.322 7.610 1.00 96.81 103 PRO A O 1
ATOM 809 N N . ILE A 1 104 ? -7.714 6.020 6.834 1.00 95.62 104 ILE A N 1
ATOM 810 C CA . ILE A 1 104 ? -7.540 5.571 5.455 1.00 95.62 104 ILE A CA 1
ATOM 811 C C . ILE A 1 104 ? -7.468 6.836 4.618 1.00 95.62 104 ILE A C 1
ATOM 813 O O . ILE A 1 104 ? -8.454 7.568 4.555 1.00 95.62 104 ILE A O 1
ATOM 817 N N . GLU A 1 105 ? -6.325 7.070 3.983 1.00 93.75 105 GLU A N 1
ATOM 818 C CA . GLU A 1 105 ? -6.077 8.264 3.179 1.00 93.75 105 GLU A CA 1
ATOM 819 C C . GLU A 1 105 ? -5.667 7.858 1.773 1.00 93.75 105 GLU A C 1
ATOM 821 O O . GLU A 1 105 ? -4.766 7.040 1.583 1.00 93.75 105 GLU A O 1
ATOM 826 N N . ASN A 1 106 ? -6.364 8.396 0.772 1.00 90.50 106 ASN A N 1
ATOM 827 C CA . ASN A 1 106 ? -6.169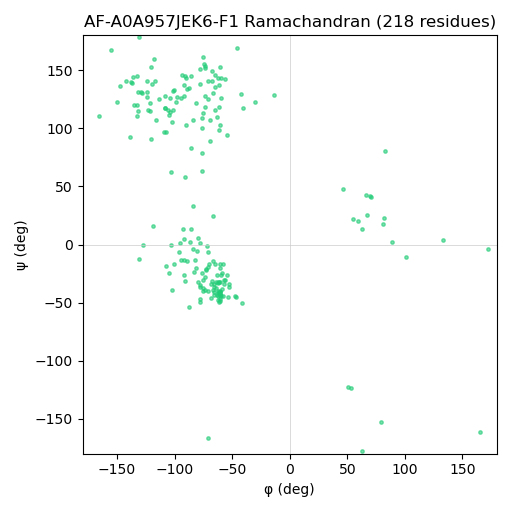 8.046 -0.635 1.00 90.50 106 ASN A CA 1
ATOM 828 C C . ASN A 1 106 ? -6.300 6.525 -0.898 1.00 90.50 106 ASN A C 1
ATOM 830 O O . ASN A 1 106 ? -5.827 5.994 -1.892 1.00 90.50 106 ASN A O 1
ATOM 834 N N . GLY A 1 107 ? -6.969 5.781 -0.023 1.00 90.94 107 GLY A N 1
ATOM 835 C CA . GLY A 1 107 ? -7.091 4.330 -0.113 1.00 90.94 107 GLY A CA 1
ATOM 836 C C . GLY A 1 107 ? -5.892 3.554 0.419 1.00 90.94 107 GLY A C 1
ATOM 837 O O . GLY A 1 107 ? -5.773 2.368 0.120 1.00 90.94 107 GLY A O 1
ATOM 838 N N . ILE A 1 108 ? -5.039 4.192 1.222 1.00 93.50 108 ILE A N 1
ATOM 839 C CA . ILE A 1 108 ? -3.977 3.549 1.997 1.00 93.50 108 ILE A CA 1
ATOM 840 C C . ILE A 1 108 ? -4.381 3.589 3.480 1.00 93.50 108 ILE A C 1
ATOM 842 O O . ILE A 1 108 ? -4.532 4.678 4.038 1.00 93.50 108 ILE A O 1
ATOM 846 N N . PRO A 1 109 ? -4.577 2.437 4.149 1.00 95.19 109 PRO A N 1
ATOM 847 C CA . PRO A 1 109 ? -4.774 2.405 5.593 1.00 95.19 109 PRO A CA 1
ATOM 848 C C . PRO A 1 109 ? -3.443 2.673 6.314 1.00 95.19 109 PRO A C 1
ATOM 850 O O . PRO A 1 109 ? -2.494 1.898 6.200 1.00 95.19 109 PRO A O 1
ATOM 853 N N . LEU A 1 110 ? -3.378 3.757 7.087 1.00 95.19 110 LEU A N 1
ATOM 854 C CA . LEU A 1 110 ? -2.183 4.192 7.813 1.00 95.19 110 LEU A CA 1
ATOM 855 C C . LEU A 1 110 ? -2.079 3.483 9.175 1.00 95.19 110 LEU A C 1
ATOM 857 O O . LEU A 1 110 ? -2.499 3.990 10.213 1.00 95.19 110 LEU A O 1
ATOM 861 N N . LEU A 1 111 ? -1.540 2.261 9.160 1.00 94.75 111 LEU A N 1
ATOM 862 C CA . LEU A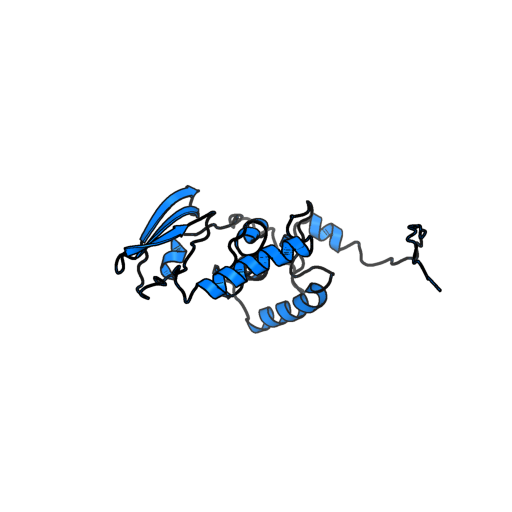 1 111 ? -1.491 1.338 10.304 1.00 94.75 111 LEU A CA 1
ATOM 863 C C . LEU A 1 111 ? -0.214 1.473 11.154 1.00 94.75 111 LEU A C 1
ATOM 865 O O . LEU A 1 111 ? 0.508 0.496 11.358 1.00 94.75 111 LEU A O 1
ATOM 869 N N . TYR A 1 112 ? 0.063 2.661 11.687 1.00 92.38 112 TYR A N 1
ATOM 870 C CA . TYR A 1 112 ? 1.160 2.876 12.637 1.00 92.38 112 TYR A CA 1
ATOM 871 C C . TYR A 1 112 ? 0.652 3.353 14.000 1.00 92.38 112 TYR A C 1
ATOM 873 O O . TYR A 1 112 ? -0.471 3.834 14.143 1.00 92.38 112 TYR A O 1
ATOM 881 N N . VAL A 1 113 ? 1.483 3.172 15.027 1.00 93.06 113 VAL A N 1
ATOM 882 C CA . VAL A 1 113 ? 1.253 3.718 16.369 1.00 93.06 113 VAL A CA 1
ATOM 883 C C . VAL A 1 113 ? 2.176 4.909 16.511 1.00 93.06 113 VAL A C 1
ATOM 885 O O . VAL A 1 113 ? 3.383 4.723 16.475 1.00 93.06 113 VAL A O 1
ATOM 888 N N . ASP A 1 114 ? 1.628 6.114 16.629 1.00 89.50 114 ASP A N 1
ATOM 889 C CA . ASP A 1 114 ? 2.440 7.325 16.760 1.00 89.50 114 ASP A CA 1
ATOM 890 C C . ASP A 1 114 ? 3.024 7.441 18.179 1.00 89.50 114 ASP A C 1
ATOM 892 O O . ASP A 1 114 ? 2.481 8.111 19.055 1.00 89.50 114 ASP A O 1
ATOM 896 N N . ASP A 1 115 ? 4.097 6.687 18.423 1.00 92.56 115 ASP A N 1
ATOM 897 C CA . ASP A 1 115 ? 4.836 6.619 19.681 1.00 92.56 115 ASP A CA 1
ATOM 898 C C . ASP A 1 115 ? 6.353 6.765 19.454 1.00 92.56 115 ASP A C 1
ATOM 900 O O . ASP A 1 115 ? 6.837 6.867 18.323 1.00 92.56 115 ASP A O 1
ATOM 904 N N . GLU A 1 116 ? 7.132 6.752 20.538 1.00 94.81 116 GLU A N 1
ATOM 905 C CA . GLU A 1 116 ? 8.598 6.854 20.489 1.00 94.81 116 GLU A CA 1
ATOM 906 C C . GLU A 1 116 ? 9.264 5.724 19.680 1.00 94.81 116 GLU A C 1
ATOM 908 O O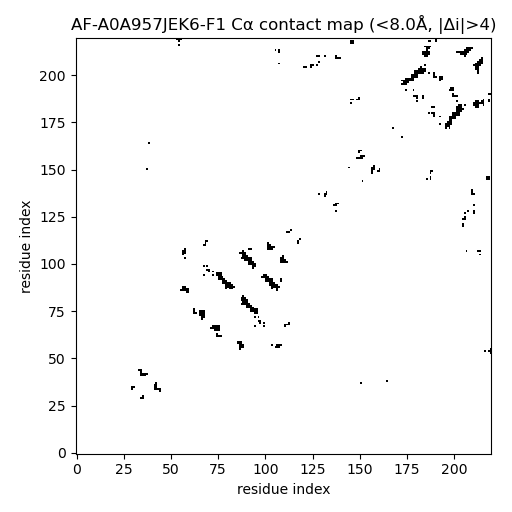 . GLU A 1 116 ? 10.337 5.922 19.108 1.00 94.81 116 GLU A O 1
ATOM 913 N N . ASN A 1 117 ? 8.631 4.549 19.575 1.00 92.56 117 ASN A N 1
ATOM 914 C CA . ASN A 1 117 ? 9.155 3.430 18.790 1.00 92.56 117 ASN A CA 1
ATOM 915 C C . ASN A 1 117 ? 8.967 3.654 17.286 1.00 92.56 117 ASN A C 1
ATOM 917 O O . ASN A 1 117 ? 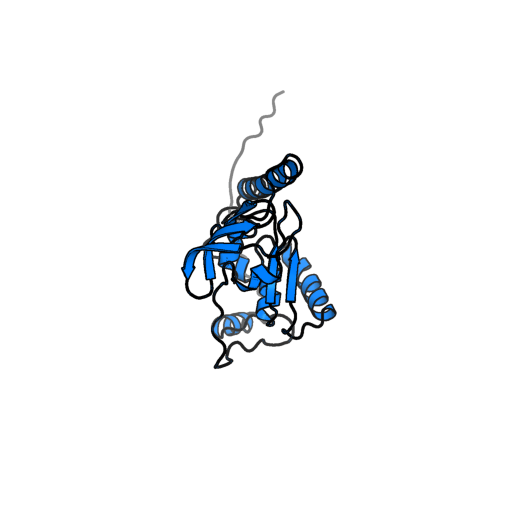9.772 3.159 16.481 1.00 92.56 117 ASN A O 1
ATOM 921 N N . TRP A 1 118 ? 7.908 4.367 16.905 1.00 93.19 118 TRP A N 1
ATOM 922 C CA . TRP A 1 118 ? 7.611 4.745 15.529 1.00 93.19 118 TRP A CA 1
ATOM 923 C C . TRP A 1 118 ? 8.418 5.948 15.047 1.00 93.19 118 TRP A C 1
ATOM 925 O O . TRP A 1 118 ? 8.807 5.958 13.879 1.00 93.19 118 TRP A O 1
ATOM 935 N N . GLN A 1 119 ? 8.755 6.904 15.922 1.00 94.00 119 GLN A N 1
ATOM 936 C CA . GLN A 1 119 ? 9.450 8.143 15.531 1.00 94.00 119 GLN A CA 1
ATOM 937 C C . GLN A 1 119 ? 10.656 7.936 14.591 1.00 94.00 119 GLN A C 1
ATOM 939 O O . GLN A 1 119 ? 10.724 8.620 13.569 1.00 94.00 119 GLN A O 1
ATOM 944 N N . PRO A 1 120 ? 11.576 6.971 14.817 1.00 95.62 120 PRO A N 1
ATOM 945 C CA . PRO A 1 120 ? 12.693 6.764 13.893 1.00 95.62 120 PRO A CA 1
ATOM 946 C C . PRO A 1 120 ? 12.256 6.366 12.473 1.00 95.62 120 PRO A C 1
ATOM 948 O O . PRO A 1 120 ? 12.904 6.750 11.505 1.00 95.62 120 PRO A O 1
ATOM 951 N N . LYS A 1 121 ? 11.146 5.628 12.337 1.00 94.56 121 LYS A N 1
ATOM 952 C CA . LYS A 1 121 ? 10.606 5.175 11.045 1.00 94.56 121 LYS A CA 1
ATOM 953 C C . LYS A 1 121 ? 9.875 6.314 10.344 1.00 94.56 121 LYS A C 1
ATOM 955 O O . LYS A 1 121 ? 9.990 6.445 9.133 1.00 94.56 121 LYS A O 1
ATOM 960 N N . ALA A 1 122 ? 9.184 7.171 11.099 1.00 93.81 122 ALA A N 1
ATOM 961 C CA . ALA A 1 122 ? 8.600 8.396 10.561 1.00 93.81 122 ALA A CA 1
ATOM 962 C C . ALA A 1 122 ? 9.683 9.324 9.979 1.00 93.81 122 ALA A C 1
ATOM 964 O O . ALA A 1 122 ? 9.530 9.843 8.873 1.00 93.81 122 ALA A O 1
ATOM 965 N N . VAL A 1 123 ? 10.813 9.472 10.684 1.00 96.31 123 VAL A N 1
ATOM 966 C CA . VAL A 1 123 ? 11.979 10.226 10.193 1.00 96.31 123 VAL A CA 1
ATOM 967 C C . VAL A 1 123 ? 12.563 9.586 8.933 1.00 96.31 123 VAL A C 1
ATOM 969 O O . VAL A 1 123 ? 12.844 10.295 7.969 1.00 96.31 123 VAL A O 1
ATOM 972 N N . GLU A 1 124 ? 12.716 8.261 8.905 1.00 95.56 124 GLU A N 1
ATOM 973 C CA . GLU A 1 124 ? 13.182 7.539 7.715 1.00 95.56 124 GLU A CA 1
ATOM 974 C C . GLU A 1 124 ? 12.242 7.741 6.517 1.00 95.56 124 GLU A C 1
ATOM 976 O O . GLU A 1 124 ? 12.699 8.088 5.425 1.00 95.56 124 GLU A O 1
ATOM 981 N N . ALA A 1 125 ? 10.930 7.602 6.722 1.00 95.00 125 ALA A N 1
ATOM 982 C CA . ALA A 1 125 ? 9.929 7.791 5.680 1.00 95.00 125 ALA A CA 1
ATOM 983 C C . ALA A 1 125 ? 9.971 9.214 5.093 1.00 95.00 125 ALA A C 1
ATOM 985 O O . ALA A 1 125 ? 9.978 9.388 3.872 1.00 95.00 125 ALA A O 1
ATOM 986 N N . ALA A 1 126 ? 10.088 10.237 5.945 1.00 95.88 126 ALA A N 1
ATOM 987 C CA . ALA A 1 126 ? 10.272 11.624 5.510 1.00 95.88 126 ALA A CA 1
ATOM 988 C C . ALA A 1 126 ? 11.625 11.850 4.802 1.00 95.88 126 ALA A C 1
ATOM 990 O O . ALA A 1 126 ? 11.730 12.638 3.853 1.00 95.88 126 ALA A O 1
ATOM 991 N N . GLY A 1 127 ? 12.667 11.133 5.229 1.00 97.12 127 GLY A N 1
ATOM 992 C CA . GLY A 1 127 ? 13.986 11.142 4.604 1.00 97.12 127 GLY A CA 1
ATOM 993 C C . GLY A 1 127 ? 13.951 10.666 3.152 1.00 97.12 127 GLY A C 1
ATOM 994 O O . GLY A 1 127 ? 14.584 11.282 2.294 1.00 97.12 127 GLY A O 1
ATOM 995 N N . TRP A 1 128 ? 13.155 9.638 2.842 1.00 95.38 128 TRP A N 1
ATOM 996 C CA . TRP A 1 128 ? 12.968 9.161 1.468 1.00 95.38 128 TRP A CA 1
ATOM 997 C C . TRP A 1 128 ? 12.374 10.224 0.545 1.00 95.38 128 TRP A C 1
ATOM 999 O O . TRP A 1 128 ? 12.867 10.400 -0.573 1.00 95.38 128 TRP A O 1
ATOM 1009 N N . VAL A 1 129 ? 11.362 10.958 1.010 1.00 94.81 129 VAL A N 1
ATOM 1010 C CA . VAL A 1 129 ? 10.749 12.067 0.261 1.00 94.81 129 VAL A CA 1
ATOM 1011 C C . VAL A 1 129 ? 11.782 13.164 -0.004 1.00 94.81 129 VAL A C 1
ATOM 1013 O O . VAL A 1 129 ? 11.997 13.559 -1.152 1.00 94.81 129 VAL A O 1
ATOM 1016 N N . THR A 1 130 ? 12.500 13.577 1.043 1.00 96.50 130 THR A N 1
ATOM 1017 C CA . THR A 1 130 ? 13.552 14.603 0.963 1.00 96.50 130 THR A CA 1
ATOM 1018 C C . THR A 1 130 ? 14.651 14.209 -0.027 1.00 96.50 130 THR A C 1
ATOM 1020 O O . THR A 1 130 ? 15.068 15.012 -0.862 1.00 96.50 130 THR A O 1
ATOM 1023 N N . LEU A 1 131 ? 15.101 12.953 0.017 1.00 94.62 131 LEU A N 1
ATOM 1024 C CA . LEU A 1 131 ? 16.132 12.437 -0.880 1.00 94.62 131 LEU A CA 1
ATOM 1025 C C . LEU A 1 131 ? 15.692 12.487 -2.349 1.00 94.62 131 LEU A C 1
ATOM 1027 O O . LEU A 1 131 ? 16.490 12.845 -3.215 1.00 94.62 131 LEU A O 1
ATOM 1031 N N . HIS A 1 132 ? 14.436 12.140 -2.646 1.00 91.81 132 HIS A N 1
ATOM 1032 C CA . HIS A 1 132 ? 13.905 12.199 -4.011 1.00 91.81 132 HIS A CA 1
ATOM 1033 C C . HIS A 1 132 ? 13.811 13.636 -4.528 1.00 91.81 132 HIS A C 1
ATOM 1035 O O . HIS A 1 132 ? 14.150 13.887 -5.686 1.00 91.81 132 HIS A O 1
ATOM 1041 N N . GLN A 1 133 ? 13.416 14.581 -3.670 1.00 93.12 133 GLN A N 1
ATOM 1042 C CA . GLN A 1 133 ? 13.390 16.008 -4.000 1.00 93.12 133 GLN A CA 1
ATOM 1043 C C . GLN A 1 133 ? 14.798 16.529 -4.306 1.00 93.12 133 GLN A C 1
ATOM 1045 O O . GLN A 1 133 ? 15.019 17.135 -5.350 1.00 93.12 133 GLN A O 1
ATOM 1050 N N . GLN A 1 134 ? 15.779 16.219 -3.454 1.00 94.81 134 GLN A N 1
ATOM 1051 C CA . GLN A 1 134 ? 17.177 16.626 -3.647 1.00 94.81 134 GLN A CA 1
ATOM 1052 C C . GLN A 1 134 ? 17.807 16.035 -4.912 1.00 94.81 134 GLN A C 1
ATOM 1054 O O . GLN A 1 134 ? 18.651 16.669 -5.541 1.00 94.81 134 GLN A O 1
ATOM 1059 N N . LYS A 1 135 ? 17.393 14.825 -5.297 1.00 90.12 135 LYS A N 1
ATOM 1060 C CA . LYS A 1 135 ? 17.827 14.169 -6.536 1.00 90.12 135 LYS A CA 1
ATOM 1061 C C . LYS A 1 135 ? 17.083 14.658 -7.784 1.00 90.12 135 LYS A C 1
ATOM 1063 O O . LYS A 1 135 ? 17.434 14.226 -8.876 1.00 90.12 135 LYS A O 1
ATOM 1068 N N . GLY A 1 136 ? 16.070 15.518 -7.644 1.00 88.00 136 GLY A N 1
ATOM 1069 C CA . GLY A 1 136 ? 15.260 15.999 -8.768 1.00 88.00 136 GLY A CA 1
ATOM 1070 C C . GLY A 1 136 ? 14.395 14.912 -9.417 1.00 88.00 136 GLY A C 1
ATOM 1071 O O . GLY A 1 136 ? 14.073 15.017 -10.594 1.00 88.00 136 GLY A O 1
ATOM 1072 N N . ILE A 1 137 ? 14.044 13.860 -8.667 1.00 84.75 137 ILE A N 1
ATOM 1073 C CA . ILE A 1 137 ? 13.246 12.705 -9.135 1.00 84.75 137 ILE A CA 1
ATOM 1074 C C . ILE A 1 137 ? 11.918 12.558 -8.370 1.00 84.75 137 ILE A C 1
ATOM 1076 O O . ILE A 1 137 ? 11.311 11.482 -8.351 1.00 84.75 137 ILE A O 1
ATOM 1080 N N . TYR A 1 138 ? 11.512 13.617 -7.665 1.00 85.50 138 TYR A N 1
ATOM 1081 C CA . TYR A 1 138 ? 10.248 13.681 -6.932 1.00 85.50 138 TYR A CA 1
ATOM 1082 C C . TYR A 1 138 ? 9.078 13.949 -7.875 1.00 85.50 138 TYR A C 1
ATOM 1084 O O . TYR A 1 138 ? 8.091 13.219 -7.848 1.00 85.50 138 TYR A O 1
ATOM 1092 N N . ASP A 1 139 ? 9.210 14.959 -8.735 1.00 79.38 139 ASP A N 1
ATOM 1093 C CA . ASP A 1 139 ? 8.134 15.340 -9.636 1.00 79.38 139 ASP A CA 1
ATOM 1094 C C . ASP A 1 139 ? 7.991 14.325 -10.772 1.00 79.38 139 ASP A C 1
ATOM 1096 O O . ASP A 1 139 ? 8.969 14.004 -11.460 1.00 79.38 139 ASP A O 1
ATOM 1100 N N . PRO A 1 140 ? 6.776 13.812 -11.001 1.00 67.81 140 PRO 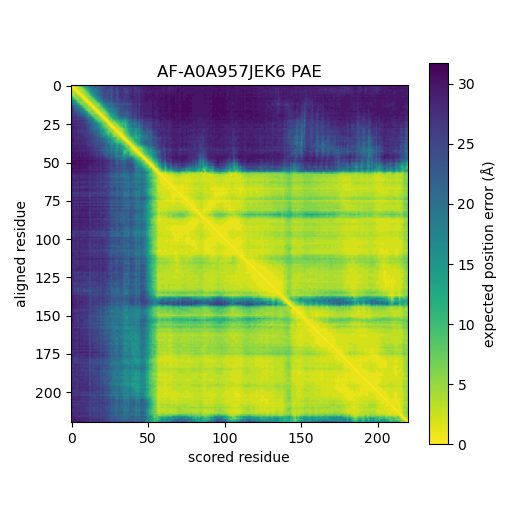A N 1
ATOM 1101 C CA . PRO A 1 140 ? 6.546 12.905 -12.101 1.00 67.81 140 PRO A CA 1
ATOM 1102 C C . PRO A 1 140 ? 6.607 13.644 -13.434 1.00 67.81 140 PRO A C 1
ATOM 1104 O O . PRO A 1 140 ? 5.880 14.602 -13.681 1.00 67.81 140 PRO A O 1
ATOM 1107 N N . ASN A 1 141 ? 7.465 13.162 -14.319 1.00 64.81 141 ASN A N 1
ATOM 1108 C CA . ASN A 1 141 ? 7.512 13.558 -15.718 1.00 64.81 141 ASN A CA 1
ATOM 1109 C C . ASN A 1 141 ? 6.330 12.948 -16.506 1.00 64.81 141 ASN A C 1
ATOM 1111 O O . ASN A 1 141 ? 5.819 11.888 -16.145 1.00 64.81 141 ASN A O 1
ATOM 1115 N N . GLU A 1 142 ? 5.909 13.602 -17.603 1.00 49.97 142 GLU A N 1
ATOM 1116 C CA . GLU A 1 142 ? 4.774 13.172 -18.457 1.00 49.97 142 GLU A CA 1
ATOM 1117 C C . GLU A 1 142 ? 4.901 11.721 -18.962 1.00 49.97 142 GLU A C 1
ATOM 1119 O O . GLU A 1 142 ? 3.897 11.051 -19.194 1.00 49.97 142 GLU A O 1
ATOM 1124 N N . ASN A 1 143 ? 6.131 11.210 -19.070 1.00 53.28 143 ASN A N 1
ATOM 1125 C CA . ASN A 1 143 ? 6.446 9.834 -19.449 1.00 53.28 143 ASN A CA 1
ATOM 1126 C C . ASN A 1 143 ? 6.852 9.010 -18.219 1.00 53.28 143 ASN A C 1
ATOM 1128 O O . ASN A 1 143 ? 7.999 8.569 -18.126 1.00 53.28 143 ASN A O 1
ATOM 1132 N N . SER A 1 144 ? 5.956 8.830 -17.244 1.00 64.12 144 SER A N 1
ATOM 1133 C CA . SER A 1 144 ? 6.323 8.138 -16.006 1.00 64.12 144 SER A CA 1
ATOM 1134 C C . SER A 1 144 ? 6.727 6.685 -16.287 1.00 64.12 144 SER A C 1
ATOM 1136 O O . SER A 1 144 ? 5.892 5.833 -16.603 1.00 64.12 144 SER A O 1
ATOM 1138 N N . ILE A 1 145 ? 8.019 6.405 -16.128 1.00 76.81 145 ILE A N 1
ATOM 1139 C CA . ILE A 1 145 ? 8.655 5.091 -16.292 1.00 76.81 145 ILE A CA 1
ATOM 1140 C C . ILE A 1 145 ? 8.060 4.002 -15.383 1.00 76.81 145 ILE A C 1
ATOM 1142 O O . ILE A 1 145 ? 8.223 2.815 -15.650 1.00 76.81 145 ILE A O 1
ATOM 1146 N N . ASP A 1 146 ? 7.324 4.407 -14.346 1.00 78.44 146 ASP A N 1
ATOM 1147 C CA . ASP A 1 146 ? 6.626 3.564 -13.375 1.00 78.44 146 ASP A CA 1
ATOM 1148 C C . ASP A 1 146 ? 5.934 2.345 -14.048 1.00 78.44 146 ASP A C 1
ATOM 1150 O O . ASP A 1 146 ? 6.196 1.188 -13.704 1.00 78.44 146 ASP A O 1
ATOM 1154 N N . PHE A 1 147 ? 5.148 2.544 -15.113 1.00 79.62 147 PHE A N 1
ATOM 1155 C CA . PHE A 1 147 ? 4.485 1.426 -15.806 1.00 79.62 147 PHE A CA 1
ATOM 1156 C C . PHE A 1 147 ? 5.446 0.404 -16.424 1.00 79.62 147 PHE A C 1
ATOM 1158 O O . PHE A 1 147 ? 5.124 -0.787 -16.451 1.00 79.62 147 PHE A O 1
ATOM 1165 N N . ALA A 1 148 ? 6.608 0.852 -16.893 1.00 84.31 148 ALA A N 1
ATOM 1166 C CA . ALA A 1 148 ? 7.596 0.016 -17.557 1.00 84.31 148 ALA A CA 1
ATOM 1167 C C . ALA A 1 148 ? 8.508 -0.723 -16.564 1.00 84.31 148 ALA A C 1
ATOM 1169 O O . ALA A 1 148 ? 9.005 -1.793 -16.893 1.00 84.31 148 ALA A O 1
ATOM 1170 N N . ILE A 1 149 ? 8.668 -0.221 -15.334 1.00 87.12 149 ILE A N 1
ATOM 1171 C CA . ILE A 1 149 ? 9.468 -0.873 -14.287 1.00 87.12 149 ILE A CA 1
ATOM 1172 C C . ILE A 1 149 ? 8.889 -2.270 -13.939 1.00 87.12 149 ILE A C 1
ATOM 1174 O O . ILE A 1 149 ? 7.666 -2.419 -13.812 1.00 87.12 149 ILE A O 1
ATOM 1178 N N . PRO A 1 150 ? 9.729 -3.311 -13.765 1.00 90.56 150 PRO A N 1
ATOM 1179 C CA . PRO A 1 150 ? 11.192 -3.246 -13.772 1.00 90.56 150 PRO A CA 1
ATOM 1180 C C . PRO A 1 150 ? 11.808 -3.268 -15.176 1.00 90.56 150 PRO A C 1
ATOM 1182 O O . PRO A 1 150 ? 12.959 -2.903 -15.313 1.00 90.56 150 PRO A O 1
ATOM 1185 N N . TYR A 1 151 ? 11.060 -3.603 -16.224 1.00 91.25 151 TYR A N 1
ATOM 1186 C CA . TYR A 1 151 ? 11.558 -3.864 -17.578 1.00 91.25 151 TYR A CA 1
ATOM 1187 C C . TYR A 1 151 ? 11.942 -2.607 -18.379 1.00 91.25 151 TYR A C 1
ATOM 1189 O O . TYR A 1 151 ? 11.368 -2.309 -19.429 1.00 91.25 151 TYR A O 1
ATOM 1197 N N . VAL A 1 152 ? 12.945 -1.876 -17.897 1.00 88.38 152 VAL A N 1
ATOM 1198 C CA . VAL A 1 152 ? 13.502 -0.681 -18.541 1.00 88.38 152 VAL A CA 1
ATOM 1199 C C . VAL A 1 152 ? 15.001 -0.840 -18.760 1.00 88.38 152 VAL A C 1
ATOM 1201 O O . VAL A 1 152 ? 15.709 -1.399 -17.928 1.00 88.38 152 VAL A O 1
ATOM 1204 N N . ALA A 1 153 ? 15.488 -0.363 -19.907 1.00 85.31 153 ALA A N 1
ATOM 1205 C CA . ALA A 1 153 ? 16.866 -0.560 -20.367 1.00 85.31 153 ALA A CA 1
ATOM 1206 C C . ALA A 1 153 ? 17.855 0.465 -19.774 1.00 85.31 153 ALA A C 1
ATOM 1208 O O . ALA A 1 153 ? 18.799 0.884 -20.440 1.00 85.31 153 ALA A O 1
ATOM 1209 N N . GLU A 1 154 ? 17.609 0.902 -18.542 1.00 84.94 154 GLU A N 1
ATOM 1210 C CA . GLU A 1 154 ? 18.399 1.917 -17.847 1.00 84.94 154 GLU A CA 1
ATOM 1211 C C . GLU A 1 154 ? 18.730 1.437 -16.434 1.00 84.94 154 GLU A C 1
ATOM 1213 O O . GLU A 1 154 ? 17.921 0.777 -15.777 1.00 84.94 154 GLU A O 1
ATOM 1218 N N . ALA A 1 155 ? 19.918 1.790 -15.943 1.00 82.81 155 ALA A N 1
ATOM 1219 C CA . ALA A 1 155 ? 20.318 1.476 -14.579 1.00 82.81 155 ALA A CA 1
ATOM 1220 C C . ALA A 1 155 ? 19.388 2.164 -13.551 1.00 82.81 155 ALA A C 1
ATOM 1222 O O . ALA A 1 155 ? 18.980 3.308 -13.761 1.00 82.81 155 ALA A O 1
ATOM 1223 N N . PRO A 1 156 ? 19.068 1.513 -12.415 1.00 87.06 156 PRO A N 1
ATOM 1224 C CA . PRO A 1 156 ? 19.586 0.213 -11.965 1.00 87.06 156 PRO A CA 1
ATOM 1225 C C . PRO A 1 156 ? 18.810 -1.011 -12.499 1.00 87.06 156 PRO A C 1
ATOM 1227 O O . PRO A 1 156 ? 19.094 -2.146 -12.114 1.00 87.06 156 PRO A O 1
ATOM 1230 N N . TRP A 1 157 ? 17.794 -0.801 -13.333 1.00 89.56 157 TRP A N 1
ATOM 1231 C CA . TRP A 1 157 ? 16.796 -1.812 -13.676 1.00 89.56 157 TRP A CA 1
ATOM 1232 C C . TRP A 1 157 ? 17.263 -2.876 -14.665 1.00 89.56 157 TRP A C 1
ATOM 1234 O O . TRP A 1 157 ? 16.754 -3.999 -14.643 1.00 89.56 157 TRP A O 1
ATOM 1244 N N . ASP A 1 158 ? 18.256 -2.546 -15.481 1.00 88.06 158 ASP A N 1
ATOM 1245 C CA . ASP A 1 158 ? 18.975 -3.475 -16.353 1.00 88.06 158 ASP A CA 1
ATOM 1246 C C . ASP A 1 158 ? 19.525 -4.698 -15.595 1.00 88.06 158 ASP A C 1
ATOM 1248 O O . ASP A 1 158 ? 19.476 -5.818 -16.102 1.00 88.06 158 ASP A O 1
ATOM 1252 N N . SER A 1 159 ? 19.977 -4.500 -14.355 1.00 88.94 159 SER A N 1
ATOM 1253 C CA . SER A 1 159 ? 20.450 -5.565 -13.462 1.00 88.94 159 SER A CA 1
ATOM 1254 C C . SER A 1 159 ? 19.354 -6.163 -12.571 1.00 88.94 159 SER A C 1
ATOM 1256 O O . SER A 1 159 ? 19.392 -7.355 -12.260 1.00 88.94 159 SER A O 1
ATOM 1258 N N . ILE A 1 160 ? 18.356 -5.364 -12.176 1.00 92.50 160 ILE A N 1
ATOM 1259 C CA . ILE A 1 160 ? 17.267 -5.807 -11.289 1.00 92.50 160 ILE A CA 1
ATOM 1260 C C . ILE A 1 160 ? 16.289 -6.723 -12.029 1.00 92.50 160 ILE A C 1
ATOM 1262 O O . ILE A 1 160 ? 15.837 -7.713 -11.457 1.00 92.50 160 ILE A O 1
ATOM 1266 N N . SER A 1 161 ? 15.971 -6.430 -13.293 1.00 93.75 161 SER A N 1
ATOM 1267 C CA . SER A 1 161 ? 14.949 -7.177 -14.040 1.00 93.75 161 SER A CA 1
ATOM 1268 C C . SER A 1 161 ? 15.279 -8.662 -14.193 1.00 93.75 161 SER A C 1
ATOM 1270 O O . SER A 1 161 ? 14.420 -9.472 -13.850 1.00 93.75 161 SER A O 1
ATOM 1272 N N . PRO A 1 162 ? 16.499 -9.067 -14.612 1.00 94.19 162 PRO A N 1
ATOM 1273 C CA . PRO A 1 162 ? 16.829 -10.487 -14.734 1.00 94.19 162 PRO A CA 1
ATOM 1274 C C . PRO A 1 162 ? 16.796 -11.223 -13.390 1.00 94.19 162 PRO A C 1
ATOM 1276 O O . PRO A 1 162 ? 16.350 -12.366 -13.319 1.00 94.19 162 PRO A O 1
ATOM 1279 N N . ALA A 1 163 ? 17.241 -10.570 -12.311 1.00 94.19 163 ALA A N 1
ATOM 1280 C CA . ALA A 1 163 ? 17.189 -11.145 -10.969 1.00 94.19 163 ALA A CA 1
ATOM 1281 C C . ALA A 1 163 ? 15.740 -11.328 -10.491 1.00 94.19 163 ALA A C 1
ATOM 1283 O O . ALA A 1 163 ? 15.402 -12.357 -9.904 1.00 94.19 163 ALA A O 1
ATOM 1284 N N . PHE A 1 164 ? 14.878 -10.351 -10.774 1.00 95.31 164 PHE A N 1
ATOM 1285 C CA . PHE A 1 164 ? 13.457 -10.426 -10.465 1.00 95.31 164 PHE A CA 1
ATOM 1286 C C . PHE A 1 164 ? 12.748 -11.519 -11.275 1.00 95.31 164 PHE A C 1
ATOM 1288 O O . PHE A 1 164 ? 11.987 -12.295 -10.704 1.00 95.31 164 PHE A O 1
ATOM 1295 N N . ASP A 1 165 ? 13.040 -11.644 -12.572 1.00 94.25 165 ASP A N 1
ATOM 1296 C CA . ASP A 1 165 ? 12.491 -12.714 -13.411 1.00 94.25 165 ASP A CA 1
ATOM 1297 C C . ASP A 1 165 ? 12.899 -14.097 -12.894 1.00 94.25 165 ASP A C 1
ATOM 1299 O O . ASP A 1 165 ? 12.048 -14.976 -12.760 1.00 94.25 165 ASP A O 1
ATOM 1303 N N . HIS A 1 166 ? 14.164 -14.274 -12.505 1.00 95.94 166 HIS A N 1
ATOM 1304 C CA . HIS A 1 166 ? 14.612 -15.530 -11.908 1.00 95.94 166 HIS A CA 1
ATOM 1305 C C . HIS A 1 166 ? 13.895 -15.832 -10.584 1.00 95.94 166 HIS A C 1
ATOM 1307 O O . HIS A 1 166 ? 13.491 -16.967 -10.339 1.00 95.94 166 HIS A O 1
ATOM 1313 N N . ALA A 1 167 ? 13.672 -14.819 -9.740 1.00 94.44 167 ALA A N 1
ATOM 1314 C CA . ALA A 1 167 ? 12.893 -14.991 -8.518 1.00 94.44 167 ALA A CA 1
ATOM 1315 C C . ALA A 1 167 ? 11.449 -15.427 -8.821 1.00 94.44 167 ALA A C 1
ATOM 1317 O O . ALA A 1 167 ? 10.925 -16.315 -8.154 1.00 94.44 167 ALA A O 1
ATOM 1318 N N . LEU A 1 168 ? 10.816 -14.854 -9.847 1.00 93.44 168 LEU A N 1
ATOM 1319 C CA . LEU A 1 168 ? 9.471 -15.247 -10.266 1.00 93.44 168 LEU A CA 1
ATOM 1320 C C . LEU A 1 168 ? 9.404 -16.679 -10.806 1.00 93.44 168 LEU A C 1
ATOM 1322 O O . LEU A 1 168 ? 8.417 -17.366 -10.552 1.00 93.44 168 LEU A O 1
ATOM 1326 N N . GLU A 1 169 ? 10.432 -17.135 -11.522 1.00 94.94 169 GLU A N 1
ATOM 1327 C CA . GLU A 1 169 ? 10.539 -18.529 -11.966 1.00 94.94 169 GLU A CA 1
ATOM 1328 C C . GLU A 1 169 ? 10.645 -19.490 -10.778 1.00 94.94 169 GLU A C 1
ATOM 1330 O O . GLU A 1 169 ? 9.967 -20.513 -10.754 1.00 94.94 169 GLU A O 1
ATOM 1335 N N . LEU A 1 170 ? 11.451 -19.144 -9.769 1.00 95.88 170 LEU A N 1
ATOM 1336 C CA . LEU A 1 170 ? 11.608 -19.955 -8.559 1.00 95.88 170 LEU A CA 1
ATOM 1337 C C . LEU A 1 170 ? 10.341 -20.000 -7.695 1.00 95.88 170 LEU A C 1
ATOM 1339 O O . LEU A 1 170 ? 10.110 -20.993 -7.009 1.00 95.88 170 LEU A O 1
ATOM 1343 N N . LEU A 1 171 ? 9.542 -18.930 -7.706 1.00 95.06 171 LEU A N 1
ATOM 1344 C CA . LEU A 1 171 ? 8.276 -18.865 -6.975 1.00 95.06 171 LEU A CA 1
ATOM 1345 C C . LEU A 1 171 ? 7.171 -19.726 -7.607 1.00 95.06 171 LEU A C 1
ATOM 1347 O O . LEU A 1 171 ? 6.219 -20.050 -6.902 1.00 95.06 171 LEU A O 1
ATOM 1351 N N . ASP A 1 172 ? 7.284 -20.065 -8.899 1.00 94.94 172 ASP A N 1
ATOM 1352 C CA . ASP A 1 172 ? 6.338 -20.908 -9.655 1.00 94.94 172 ASP A CA 1
ATOM 1353 C C . ASP A 1 172 ? 4.858 -20.527 -9.431 1.00 94.94 172 ASP A C 1
ATOM 1355 O O . ASP A 1 172 ? 3.997 -21.349 -9.118 1.00 94.94 172 ASP A O 1
ATOM 1359 N N . LEU A 1 173 ? 4.568 -19.225 -9.535 1.00 94.69 173 LEU A N 1
ATOM 1360 C CA . LEU A 1 173 ? 3.243 -18.674 -9.241 1.00 94.69 173 LEU A CA 1
ATOM 1361 C C . LEU A 1 173 ? 2.196 -19.149 -10.256 1.00 94.69 173 LEU A C 1
ATOM 1363 O O . LEU A 1 173 ? 2.347 -18.977 -11.468 1.00 94.69 173 LEU A O 1
ATOM 1367 N N . THR A 1 174 ? 1.073 -19.649 -9.748 1.00 95.44 174 THR A N 1
ATOM 1368 C CA . THR A 1 174 ? -0.076 -20.105 -10.543 1.00 95.44 174 THR A CA 1
ATOM 1369 C C . THR A 1 174 ? -1.122 -19.011 -10.769 1.00 95.44 174 THR A C 1
ATOM 1371 O O . THR A 1 174 ? -2.021 -19.165 -11.600 1.00 95.44 174 THR A O 1
ATOM 1374 N N . GLY A 1 175 ? -1.027 -17.909 -10.022 1.00 93.38 175 GLY A N 1
ATOM 1375 C CA . GLY A 1 175 ? -2.010 -16.830 -10.002 1.00 93.38 175 GLY A CA 1
ATOM 1376 C C . GLY A 1 175 ? -3.130 -17.036 -8.981 1.00 93.38 175 GLY A C 1
ATOM 1377 O O . GLY A 1 175 ? -4.041 -16.217 -8.917 1.00 93.38 175 GLY A O 1
ATOM 1378 N N . ALA A 1 176 ? -3.098 -18.111 -8.191 1.00 93.62 176 ALA A N 1
ATOM 1379 C CA . ALA A 1 176 ? -4.036 -18.339 -7.087 1.00 93.62 176 ALA A CA 1
ATOM 1380 C C . ALA A 1 176 ? -3.470 -17.897 -5.725 1.00 93.62 176 ALA A C 1
ATOM 1382 O O . ALA A 1 176 ? -4.168 -17.939 -4.710 1.00 93.62 176 ALA A O 1
ATOM 1383 N N . GLU A 1 177 ? -2.200 -17.497 -5.691 1.00 95.75 177 GLU A N 1
ATOM 1384 C CA . GLU A 1 177 ? -1.491 -17.145 -4.472 1.00 95.75 177 GLU A CA 1
ATOM 1385 C C . GLU A 1 177 ? -1.928 -15.786 -3.929 1.00 95.75 177 GLU A C 1
ATOM 1387 O O . GLU A 1 177 ? -2.354 -14.881 -4.654 1.00 95.75 177 GLU A O 1
ATOM 1392 N N . ARG A 1 178 ? -1.740 -15.642 -2.618 1.00 94.12 178 ARG A N 1
ATOM 1393 C CA . ARG A 1 178 ? -1.789 -14.362 -1.918 1.00 94.12 178 ARG A CA 1
ATOM 1394 C C . ARG A 1 178 ? -0.362 -13.949 -1.598 1.00 94.12 178 ARG A C 1
ATOM 1396 O O . ARG A 1 178 ? 0.370 -14.737 -1.001 1.00 94.12 178 ARG A O 1
ATOM 1403 N N . VAL A 1 179 ? 0.029 -12.748 -2.004 1.00 95.25 179 VAL A N 1
ATOM 1404 C CA . VAL A 1 179 ? 1.414 -12.269 -1.931 1.00 95.25 179 VAL A CA 1
ATOM 1405 C C . VAL A 1 179 ? 1.467 -10.963 -1.147 1.00 95.25 179 VAL A C 1
ATOM 1407 O O . VAL A 1 179 ? 0.698 -10.045 -1.419 1.00 95.25 179 VAL A O 1
ATOM 1410 N N . LEU A 1 180 ? 2.387 -10.876 -0.185 1.00 95.62 180 LEU A N 1
ATOM 1411 C CA . LEU A 1 180 ? 2.718 -9.638 0.520 1.00 95.62 180 LEU A CA 1
ATOM 1412 C C . LEU A 1 180 ? 4.019 -9.069 -0.057 1.00 95.62 180 LEU A C 1
ATOM 1414 O O . LEU A 1 180 ? 5.069 -9.695 0.067 1.00 95.62 180 LEU A O 1
ATOM 1418 N N . ASP A 1 181 ? 3.938 -7.889 -0.664 1.00 95.25 181 ASP A N 1
ATOM 1419 C CA . ASP A 1 181 ? 5.085 -7.102 -1.120 1.00 95.25 181 ASP A CA 1
ATOM 1420 C C . ASP A 1 181 ? 5.524 -6.168 0.019 1.00 95.25 181 ASP A C 1
ATOM 1422 O O . ASP A 1 181 ? 4.840 -5.192 0.339 1.00 95.25 181 ASP A O 1
ATOM 1426 N N . LEU A 1 182 ? 6.616 -6.530 0.698 1.00 95.75 182 LEU A N 1
ATOM 1427 C CA . LEU A 1 182 ? 7.144 -5.813 1.859 1.00 95.75 182 LEU A CA 1
ATOM 1428 C C . LEU A 1 182 ? 8.221 -4.816 1.423 1.00 95.75 182 LEU A C 1
ATOM 1430 O O . LEU A 1 182 ? 9.210 -5.209 0.813 1.00 95.75 182 LEU A O 1
ATOM 1434 N N . GLY A 1 183 ? 8.069 -3.547 1.806 1.00 94.50 183 GLY A N 1
ATOM 1435 C CA . GLY A 1 183 ? 8.916 -2.478 1.273 1.00 94.50 183 GLY A CA 1
ATOM 1436 C C . GLY A 1 183 ? 8.573 -2.204 -0.189 1.00 94.50 183 GLY A C 1
ATOM 1437 O O . GLY A 1 183 ? 9.461 -2.058 -1.029 1.00 94.50 183 GLY A O 1
ATOM 1438 N N . ALA A 1 184 ? 7.273 -2.206 -0.498 1.00 93.75 184 ALA A N 1
ATOM 1439 C CA . ALA A 1 184 ? 6.766 -2.167 -1.863 1.00 93.75 184 ALA A CA 1
ATOM 1440 C C . ALA A 1 184 ? 7.194 -0.901 -2.622 1.00 93.75 184 ALA A C 1
ATOM 1442 O O . ALA A 1 184 ? 7.151 -0.870 -3.857 1.00 93.75 184 ALA A O 1
ATOM 1443 N N . GLY A 1 185 ? 7.588 0.160 -1.910 1.00 92.19 185 GLY A N 1
ATOM 1444 C CA . GLY A 1 185 ? 7.919 1.454 -2.476 1.00 92.19 185 GLY A CA 1
ATOM 1445 C C . GLY A 1 185 ? 6.797 1.906 -3.397 1.00 92.19 185 GLY A C 1
ATOM 1446 O O . GLY A 1 185 ? 5.635 1.956 -3.006 1.00 92.19 185 GLY A O 1
ATOM 1447 N N . ARG A 1 186 ? 7.134 2.163 -4.663 1.00 88.50 186 ARG A N 1
ATOM 1448 C CA . ARG A 1 186 ? 6.149 2.577 -5.670 1.00 88.50 186 ARG A CA 1
ATOM 1449 C C . ARG A 1 186 ? 5.195 1.469 -6.099 1.00 88.50 186 ARG A C 1
ATOM 1451 O O . ARG A 1 186 ? 4.264 1.799 -6.805 1.00 88.50 186 ARG A O 1
ATOM 1458 N N . THR A 1 187 ? 5.364 0.217 -5.667 1.00 91.25 187 THR A N 1
ATOM 1459 C CA . THR A 1 187 ? 4.530 -0.976 -5.950 1.00 91.25 187 THR A CA 1
ATOM 1460 C C . THR A 1 187 ? 4.774 -1.697 -7.283 1.00 91.25 187 THR A C 1
ATOM 1462 O O . THR A 1 187 ? 3.922 -2.431 -7.793 1.00 91.25 187 THR A O 1
ATOM 1465 N N . TRP A 1 188 ? 5.963 -1.535 -7.866 1.00 91.38 188 TRP A N 1
ATOM 1466 C CA . TRP A 1 188 ? 6.282 -2.143 -9.162 1.00 91.38 188 TRP A CA 1
ATOM 1467 C C . TRP A 1 188 ? 6.289 -3.681 -9.125 1.00 91.38 188 TRP A C 1
ATOM 1469 O O . TRP A 1 188 ? 5.911 -4.297 -10.121 1.00 91.38 188 TRP A O 1
ATOM 1479 N N . ALA A 1 189 ? 6.674 -4.300 -8.003 1.00 93.25 189 ALA A N 1
ATOM 1480 C CA . ALA A 1 189 ? 6.675 -5.754 -7.838 1.00 93.25 189 ALA A CA 1
ATOM 1481 C C . ALA A 1 189 ? 5.258 -6.286 -7.564 1.00 93.25 189 ALA A C 1
ATOM 1483 O O . ALA A 1 189 ? 4.803 -7.186 -8.272 1.00 93.25 189 ALA A O 1
ATOM 1484 N N . ALA A 1 190 ? 4.508 -5.666 -6.641 1.00 92.56 190 ALA 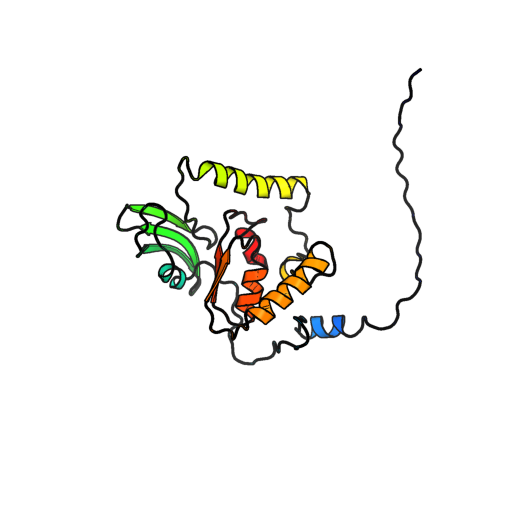A N 1
ATOM 1485 C CA . ALA A 1 190 ? 3.082 -5.938 -6.420 1.00 92.56 190 ALA A CA 1
ATOM 1486 C C . ALA A 1 190 ? 2.259 -5.959 -7.722 1.00 92.56 190 ALA A C 1
ATOM 1488 O O . ALA A 1 190 ? 1.489 -6.896 -7.951 1.00 92.56 190 ALA A O 1
ATOM 1489 N N . LYS A 1 191 ? 2.485 -4.991 -8.624 1.00 90.56 191 LYS A N 1
ATOM 1490 C CA . LYS A 1 191 ? 1.894 -4.970 -9.975 1.00 90.56 191 LYS A CA 1
ATOM 1491 C C . LYS A 1 191 ? 2.167 -6.268 -10.745 1.00 90.56 191 LYS A C 1
ATOM 1493 O O . LYS A 1 191 ? 1.265 -6.819 -11.370 1.00 90.56 191 LYS A O 1
ATOM 1498 N N . GLN A 1 192 ? 3.398 -6.775 -10.708 1.00 91.38 192 GLN A N 1
ATOM 1499 C CA . GLN A 1 192 ? 3.795 -7.986 -11.436 1.00 91.38 192 GLN A CA 1
ATOM 1500 C C . GLN A 1 192 ? 3.131 -9.253 -10.881 1.00 91.38 192 GLN A C 1
ATOM 1502 O O . GLN A 1 192 ? 2.793 -10.145 -11.665 1.00 91.38 192 GLN A O 1
ATOM 1507 N N . PHE A 1 193 ? 2.892 -9.321 -9.568 1.00 93.25 193 PHE A N 1
ATOM 1508 C CA . PHE A 1 193 ? 2.100 -10.393 -8.954 1.00 93.25 193 PHE A CA 1
ATOM 1509 C C . PHE A 1 193 ? 0.623 -10.292 -9.356 1.00 93.25 193 PHE A C 1
ATOM 1511 O O . PHE A 1 193 ? 0.033 -11.276 -9.802 1.00 93.25 193 PHE A O 1
ATOM 1518 N N . ALA A 1 194 ? 0.044 -9.089 -9.300 1.00 90.25 194 ALA A N 1
ATOM 1519 C CA . ALA A 1 194 ? -1.344 -8.851 -9.694 1.00 90.25 194 ALA A CA 1
ATOM 1520 C C . ALA A 1 194 ? -1.606 -9.196 -11.175 1.00 90.25 194 ALA A C 1
ATOM 1522 O O . ALA A 1 194 ? -2.613 -9.829 -11.497 1.00 90.25 194 ALA A O 1
ATOM 1523 N N . LEU A 1 195 ? -0.679 -8.856 -12.082 1.00 88.62 195 LEU A N 1
ATOM 1524 C CA . LEU A 1 195 ? -0.760 -9.206 -13.509 1.00 88.62 195 LEU A CA 1
ATOM 1525 C C . LEU A 1 195 ? -0.739 -10.721 -13.765 1.00 88.62 195 LEU A C 1
ATOM 1527 O O . LEU A 1 195 ? -1.296 -11.180 -14.762 1.00 88.62 195 LEU A O 1
ATOM 1531 N N . ARG A 1 196 ? -0.136 -11.504 -12.863 1.00 91.00 196 ARG A N 1
ATOM 1532 C CA . ARG A 1 196 ? -0.133 -12.976 -12.907 1.00 91.00 196 ARG A CA 1
ATOM 1533 C C . ARG A 1 196 ? -1.391 -13.594 -12.291 1.00 91.00 196 ARG A C 1
ATOM 1535 O O . ARG A 1 196 ? -1.581 -14.799 -12.384 1.00 91.00 196 ARG A O 1
ATOM 1542 N N . GLY A 1 197 ? -2.282 -12.775 -11.735 1.00 92.25 197 GLY A N 1
ATOM 1543 C CA . GLY A 1 197 ? -3.563 -13.192 -11.167 1.00 92.25 197 GLY A CA 1
ATOM 1544 C C . GLY A 1 197 ? -3.581 -13.289 -9.645 1.00 92.25 197 GLY A C 1
ATOM 1545 O O . GLY A 1 197 ? -4.676 -13.383 -9.089 1.00 92.25 197 GLY A O 1
ATOM 1546 N N . CYS A 1 198 ? -2.418 -13.204 -8.990 1.00 93.81 198 CYS A N 1
ATOM 1547 C CA . CYS A 1 198 ? -2.302 -13.264 -7.537 1.00 93.81 198 CYS A CA 1
ATOM 1548 C C . CYS A 1 198 ? -3.081 -12.124 -6.859 1.00 93.81 198 CYS A C 1
ATOM 1550 O O . CYS A 1 198 ? -3.230 -11.025 -7.402 1.00 93.81 198 CYS A O 1
ATOM 1552 N N . GLU A 1 199 ? -3.525 -12.360 -5.627 1.00 92.12 199 GLU A N 1
ATOM 1553 C CA . GLU A 1 199 ? -3.980 -11.292 -4.736 1.00 92.12 199 GLU A CA 1
ATOM 1554 C C . GLU A 1 199 ? -2.753 -10.688 -4.043 1.00 92.12 199 GLU A C 1
ATOM 1556 O O . GLU A 1 199 ? -2.137 -11.321 -3.186 1.00 92.12 199 GLU A O 1
ATOM 1561 N N . ALA A 1 200 ? -2.368 -9.479 -4.448 1.00 92.38 200 ALA A N 1
ATOM 1562 C CA . ALA A 1 200 ? -1.199 -8.788 -3.916 1.00 92.38 200 ALA A CA 1
ATOM 1563 C C . ALA A 1 200 ? -1.601 -7.734 -2.874 1.00 92.38 200 ALA A C 1
ATOM 1565 O O . ALA A 1 200 ? -2.490 -6.918 -3.118 1.00 92.38 200 ALA A O 1
ATOM 1566 N N . VAL A 1 201 ? -0.907 -7.725 -1.736 1.00 93.44 201 VAL A N 1
ATOM 1567 C CA . VAL A 1 201 ? -0.972 -6.676 -0.712 1.00 93.44 201 VAL A CA 1
ATOM 1568 C C . VAL A 1 201 ? 0.382 -5.978 -0.674 1.00 93.44 201 VAL A C 1
ATOM 1570 O O . VAL A 1 201 ? 1.403 -6.638 -0.509 1.00 93.44 201 VAL A O 1
ATOM 1573 N N . ALA A 1 202 ? 0.398 -4.656 -0.827 1.00 94.31 202 ALA A N 1
ATOM 1574 C CA . ALA A 1 202 ? 1.611 -3.848 -0.764 1.00 94.31 202 ALA A CA 1
ATOM 1575 C C . ALA A 1 202 ? 1.724 -3.157 0.602 1.00 94.31 202 ALA A C 1
ATOM 1577 O O . ALA A 1 202 ? 0.758 -2.553 1.071 1.00 94.31 202 ALA A O 1
ATOM 1578 N N . LEU A 1 203 ? 2.898 -3.241 1.228 1.00 94.81 203 LEU A N 1
ATOM 1579 C CA . LEU A 1 203 ? 3.200 -2.626 2.518 1.00 94.81 203 LEU A CA 1
ATOM 1580 C C . LEU A 1 203 ? 4.498 -1.822 2.427 1.00 94.81 203 LEU A C 1
ATOM 1582 O O . LEU A 1 203 ? 5.524 -2.328 1.980 1.00 94.81 203 LEU A O 1
ATOM 1586 N N . ASP A 1 204 ? 4.460 -0.586 2.906 1.00 95.56 204 ASP A N 1
ATOM 1587 C CA . ASP A 1 204 ? 5.604 0.317 2.996 1.00 95.56 204 ASP A CA 1
ATOM 1588 C C . ASP A 1 204 ? 5.352 1.351 4.102 1.00 95.56 204 ASP A C 1
ATOM 1590 O O . ASP A 1 204 ? 4.228 1.494 4.588 1.00 95.56 204 ASP A O 1
ATOM 1594 N N . ILE A 1 205 ? 6.397 2.080 4.481 1.00 95.12 205 ILE A N 1
ATOM 1595 C CA . ILE A 1 205 ? 6.342 3.155 5.474 1.00 95.12 205 ILE A CA 1
ATOM 1596 C C . ILE A 1 205 ? 6.140 4.538 4.842 1.00 95.12 205 ILE A C 1
ATOM 1598 O O . ILE A 1 205 ? 5.855 5.485 5.569 1.00 95.12 205 ILE A O 1
ATOM 1602 N N . VAL A 1 206 ? 6.297 4.677 3.519 1.00 95.00 206 VAL A N 1
ATOM 1603 C CA . VAL A 1 206 ? 6.199 5.959 2.805 1.00 95.00 206 VAL A CA 1
ATOM 1604 C C . VAL A 1 206 ? 4.842 6.081 2.091 1.00 95.00 206 VAL A C 1
ATOM 1606 O O . VAL A 1 206 ? 4.653 5.446 1.052 1.00 95.00 206 VAL A O 1
ATOM 1609 N N . PRO A 1 207 ? 3.892 6.899 2.590 1.00 92.50 207 PRO A N 1
ATOM 1610 C CA . PRO A 1 207 ? 2.573 7.080 1.970 1.00 92.50 207 PRO A CA 1
ATOM 1611 C C . PRO A 1 207 ? 2.499 8.254 0.971 1.00 92.50 207 PRO A C 1
ATOM 1613 O O . PRO A 1 207 ? 1.413 8.573 0.493 1.00 92.50 207 PRO A O 1
ATOM 1616 N N . ASP A 1 208 ? 3.615 8.928 0.676 1.00 92.94 208 ASP A N 1
ATOM 1617 C CA . ASP A 1 208 ? 3.654 10.124 -0.179 1.00 92.94 208 ASP A CA 1
ATOM 1618 C C . ASP A 1 208 ? 3.117 9.853 -1.603 1.00 92.94 208 ASP A C 1
ATOM 1620 O O . ASP A 1 208 ? 3.307 8.787 -2.183 1.00 92.94 208 ASP A O 1
ATOM 1624 N N . LEU A 1 209 ? 2.411 10.825 -2.188 1.00 87.94 209 LEU A N 1
ATOM 1625 C CA . LEU A 1 209 ? 1.732 10.648 -3.483 1.00 87.94 209 LEU A CA 1
ATOM 1626 C C . LEU A 1 209 ? 2.690 10.561 -4.683 1.00 87.94 209 LEU A C 1
ATOM 1628 O O . LEU A 1 209 ? 2.325 10.074 -5.755 1.00 87.94 209 LEU A O 1
ATOM 1632 N N . ASN A 1 210 ? 3.918 11.040 -4.520 1.00 88.06 210 ASN A N 1
ATOM 1633 C CA . ASN A 1 210 ? 4.945 11.054 -5.553 1.00 88.06 210 ASN A CA 1
ATOM 1634 C C . ASN A 1 210 ? 6.052 10.017 -5.289 1.00 88.06 210 ASN A C 1
ATOM 1636 O O . ASN A 1 210 ? 6.760 9.613 -6.215 1.00 88.06 210 ASN A O 1
ATOM 1640 N N . VAL A 1 211 ? 6.174 9.528 -4.050 1.00 88.19 211 VAL A N 1
ATOM 1641 C CA . VAL A 1 211 ? 7.174 8.544 -3.612 1.00 88.19 211 VAL A CA 1
ATOM 1642 C C . VAL A 1 211 ? 6.540 7.482 -2.713 1.00 88.19 211 VAL A C 1
ATOM 1644 O O . VAL A 1 211 ? 5.795 7.798 -1.803 1.00 88.19 211 VAL A O 1
ATOM 1647 N N . GLY A 1 212 ? 6.912 6.212 -2.879 1.00 90.62 212 GLY A N 1
ATOM 1648 C CA . GLY A 1 212 ? 6.399 5.144 -2.012 1.00 90.62 212 GLY A CA 1
ATOM 1649 C C . GLY A 1 212 ? 4.994 4.690 -2.406 1.00 90.62 212 GLY A C 1
ATOM 1650 O O . GLY A 1 212 ? 4.632 4.772 -3.582 1.00 90.62 212 GLY A O 1
ATOM 1651 N N . LEU A 1 213 ? 4.213 4.185 -1.444 1.00 91.25 213 LEU A N 1
ATOM 1652 C CA . LEU A 1 213 ? 2.911 3.558 -1.709 1.00 91.25 213 LEU A CA 1
ATOM 1653 C C . LEU A 1 213 ? 1.940 4.509 -2.393 1.00 91.25 213 LEU A C 1
ATOM 1655 O O . LEU A 1 213 ? 1.218 4.094 -3.300 1.00 91.25 213 LEU A O 1
ATOM 1659 N N . GLY A 1 214 ? 1.957 5.784 -2.003 1.00 87.88 214 GLY A N 1
ATOM 1660 C CA . GLY A 1 214 ? 1.112 6.794 -2.622 1.00 87.88 214 GLY A CA 1
ATOM 1661 C C . GLY A 1 214 ? 1.494 7.078 -4.075 1.00 87.88 214 GLY A C 1
ATOM 1662 O O . GLY A 1 214 ? 0.683 7.617 -4.807 1.00 87.88 214 GLY A O 1
ATOM 1663 N N . ARG A 1 215 ? 2.662 6.655 -4.571 1.00 85.94 215 ARG A N 1
ATOM 1664 C CA . ARG A 1 215 ? 2.969 6.706 -6.010 1.00 85.94 215 ARG A CA 1
ATOM 1665 C C . ARG A 1 215 ? 2.383 5.528 -6.789 1.00 85.94 215 ARG A C 1
ATOM 1667 O O . ARG A 1 215 ? 2.199 5.620 -8.005 1.00 85.94 215 ARG A O 1
ATOM 1674 N N . GLY A 1 216 ? 2.060 4.433 -6.102 1.00 78.06 216 GLY A N 1
ATOM 1675 C CA . GLY A 1 216 ? 1.528 3.211 -6.703 1.00 78.06 216 GLY A CA 1
ATOM 1676 C C . GLY A 1 216 ? 0.205 3.381 -7.447 1.00 78.06 216 GLY A C 1
ATOM 1677 O O . GLY A 1 216 ? -0.098 2.552 -8.306 1.00 78.06 216 GLY A O 1
ATOM 1678 N N . TYR A 1 217 ? -0.537 4.481 -7.225 1.00 69.06 217 TYR A N 1
ATOM 1679 C CA . TYR A 1 217 ? -1.726 4.825 -8.027 1.00 69.06 217 TYR A CA 1
ATOM 1680 C C . TYR A 1 217 ? -1.449 4.841 -9.525 1.00 69.06 217 TYR A C 1
ATOM 1682 O O . TYR A 1 217 ? -2.324 4.505 -10.316 1.00 69.06 217 TYR A O 1
ATOM 1690 N N . ALA A 1 218 ? -0.241 5.241 -9.922 1.00 57.09 218 ALA A N 1
ATOM 1691 C CA . ALA A 1 218 ? 0.130 5.327 -11.321 1.00 57.09 218 ALA A CA 1
ATOM 1692 C C . ALA A 1 218 ? 0.505 3.968 -11.933 1.00 57.09 218 ALA A C 1
ATOM 1694 O O . ALA A 1 218 ? 0.988 3.965 -13.050 1.00 57.09 218 ALA A O 1
ATOM 1695 N N . MET A 1 219 ? 0.375 2.828 -11.241 1.00 57.12 219 MET A N 1
ATOM 1696 C CA . MET A 1 219 ? 0.929 1.550 -11.721 1.00 57.12 219 MET A CA 1
ATOM 1697 C C . MET A 1 219 ? -0.006 0.343 -11.704 1.00 57.12 219 MET A C 1
ATOM 1699 O O . MET A 1 219 ? 0.343 -0.669 -12.317 1.00 57.12 219 MET A O 1
ATOM 1703 N N . MET A 1 220 ? -1.160 0.416 -11.044 1.00 52.16 220 MET A N 1
ATOM 1704 C CA . MET A 1 220 ? -2.145 -0.679 -11.001 1.00 52.16 220 MET A CA 1
ATOM 1705 C C . MET A 1 220 ? -3.515 -0.226 -11.496 1.00 52.16 220 MET A C 1
ATOM 1707 O O . MET A 1 220 ? -4.396 -1.095 -11.664 1.00 52.16 220 MET A O 1
#

Mean predicted aligned error: 12.97 Å

Solvent-accessible surface area (backbone atoms only — not comparable to full-atom values): 13406 Å² total; per-residue (Å²): 140,85,85,84,86,80,88,79,90,78,86,85,85,78,91,80,94,74,88,84,80,91,71,77,73,62,60,63,52,29,61,76,67,59,38,70,81,66,70,104,47,86,58,75,72,79,64,89,84,67,78,82,71,64,58,77,38,40,37,74,75,56,48,83,76,44,54,36,76,86,76,67,44,63,70,52,41,80,48,74,78,35,71,58,92,76,24,32,34,28,33,36,38,34,27,83,83,80,66,49,73,29,50,24,54,87,16,44,71,51,80,72,59,97,44,82,86,36,47,65,54,55,53,49,32,53,45,53,53,52,51,29,50,77,69,71,63,35,73,82,55,99,78,59,58,61,65,48,41,52,76,40,97,45,86,72,27,60,66,47,33,61,56,50,51,52,52,51,61,75,63,64,74,83,24,82,49,76,44,77,30,77,69,29,36,48,31,50,63,38,38,57,42,39,76,54,52,21,52,55,46,73,40,60,82,30,69,43,65,62,43,22,48,35,27,23,75,73,53,65

Nearest PDB structures (foldseek):
  6zxw-assembly1_H  TM=9.445E-01  e=8.095E-05  Archaeoglobus fulgidus
  6f5z-assembly1_C  TM=9.293E-01  e=3.027E-04  Haloferax volcanii DS2
  5dsx-assembly2_B  TM=4.762E-01  e=1.339E-01  Homo sapiens
  5kn4-assembly1_A  TM=4.674E-01  e=2.213E-01  Thalictrum flavum subsp. glaucum
  1ve3-assembly2_B-2  TM=6.171E-01  e=1.064E+00  Pyrococcus horikoshii